Protein AF-0000000066677267 (afdb_homodimer)

Radius of gyration: 21.79 Å; Cα contacts (8 Å, |Δi|>4): 697; chains: 2; bounding box: 40×64×47 Å

InterPro domains:
  IPR000916 Bet v I/Major latex protein [PF00407] (2-151)
  IPR000916 Bet v I/Major latex protein [SM01037] (2-151)
  IPR023393 START-like domain superfamily [G3DSA:3.30.530.20] (1-151)
  IPR052006 Major Latex-like [PTHR31338] (1-150)

Nearest PDB structures (foldseek):
  6ka2-assembly1_A  TM=9.562E-01  e=5.922E-15  Papaver somniferum
  4ihr-assembly1_A  TM=9.470E-01  e=3.751E-15  Actinidia deliciosa
  4reh-assembly1_A  TM=9.268E-01  e=2.515E-15  Panax ginseng
  6ka2-assembly2_D  TM=9.281E-01  e=1.964E-14  Papaver somniferum
  7uqo-assembly1_A-2  TM=7.891E-01  e=1.751E-11  Papaver somniferum

Organism: Arabidopsis thaliana (NCBI:txid3702)

Sequence (306 aa):
MAMSGTYVTDVPLKGSAEKHYKRWRSENHLVPEAIGHLIQGVTVHDGDWDSHGTIKIWNYTRDGKEEVLKERIEMDDENMAVTINGLDGHVMEVLKVYVTTLHFIPESKDGCVCKITMVWEKRTEDSPEPIEFMKFVEQMIAHMDDHILQNQEMAMSGTYVTDVPLKGSAEKHYKRWRSENHLVPEAIGHLIQGVTVHDGDWDSHGTIKIWNYTRDGKEEVLKERIEMDDENMAVTINGLDGHVMEVLKVYVTTLHFIPESKDGCVCKITMVWEKRTEDSPEPIEFMKFVEQMIAHMDDHILQNQE

Structure (mmCIF, N/CA/C/O backbone):
data_AF-0000000066677267-model_v1
#
loop_
_entity.id
_entity.type
_entity.pdbx_description
1 polymer 'Major latex protein, putative'
#
loop_
_atom_site.group_PDB
_atom_site.id
_atom_site.type_symbol
_atom_site.label_atom_id
_atom_site.label_alt_id
_atom_site.label_comp_id
_atom_site.label_asym_id
_atom_site.label_entity_id
_atom_site.label_seq_id
_atom_site.pdbx_PDB_ins_code
_atom_site.Cartn_x
_atom_site.Cartn_y
_atom_site.Cartn_z
_atom_site.occupancy
_atom_site.B_iso_or_equiv
_atom_site.auth_seq_id
_atom_site.auth_comp_id
_atom_site.auth_asym_id
_atom_site.auth_atom_id
_atom_site.pdbx_PDB_model_num
ATOM 1 N N . MET A 1 1 ? 7.066 13.016 -3.15 1 77.56 1 MET A N 1
ATOM 2 C CA . MET A 1 1 ? 6.359 11.742 -3.145 1 77.56 1 MET A CA 1
ATOM 3 C C . MET A 1 1 ? 7.25 10.625 -2.604 1 77.56 1 MET A C 1
ATOM 5 O O . MET A 1 1 ? 8.477 10.734 -2.648 1 77.56 1 MET A O 1
ATOM 9 N N . ALA A 1 2 ? 6.613 9.648 -1.953 1 91.31 2 ALA A N 1
ATOM 10 C CA . ALA A 1 2 ? 7.387 8.578 -1.327 1 91.31 2 ALA A CA 1
ATOM 11 C C . ALA A 1 2 ? 8.156 7.773 -2.371 1 91.31 2 ALA A C 1
ATOM 13 O O . ALA A 1 2 ? 7.664 7.551 -3.48 1 91.31 2 ALA A O 1
ATOM 14 N N . MET A 1 3 ? 9.367 7.418 -2.068 1 95.12 3 MET A N 1
ATOM 15 C CA . MET A 1 3 ? 10.25 6.641 -2.938 1 95.12 3 MET A CA 1
ATOM 16 C C . MET A 1 3 ? 10.18 5.156 -2.592 1 95.12 3 MET A C 1
ATOM 18 O O . MET A 1 3 ? 10.695 4.316 -3.332 1 95.12 3 MET A O 1
ATOM 22 N N . SER A 1 4 ? 9.602 4.836 -1.497 1 97.06 4 SER A N 1
ATOM 23 C CA . SER A 1 4 ? 9.523 3.451 -1.043 1 97.06 4 SER A CA 1
ATOM 24 C C . SER A 1 4 ? 8.297 3.234 -0.155 1 97.06 4 SER A C 1
ATOM 26 O O . SER A 1 4 ? 7.68 4.195 0.304 1 97.06 4 SER A O 1
ATOM 28 N N . GLY A 1 5 ? 7.91 1.971 0.011 1 97.25 5 GLY A N 1
ATOM 29 C CA . GLY A 1 5 ? 6.766 1.656 0.851 1 97.25 5 GLY A CA 1
ATOM 30 C C . GLY A 1 5 ? 6.398 0.184 0.835 1 97.25 5 GLY A C 1
ATOM 31 O O . GLY A 1 5 ? 7.164 -0.645 0.336 1 97.25 5 GLY A O 1
ATOM 32 N N . THR A 1 6 ? 5.301 -0.136 1.566 1 98.5 6 THR A N 1
ATOM 33 C CA . THR A 1 6 ? 4.719 -1.472 1.618 1 98.5 6 THR A CA 1
ATOM 34 C C . THR A 1 6 ? 3.221 -1.42 1.322 1 98.5 6 THR A C 1
ATOM 36 O O . THR A 1 6 ? 2.506 -0.568 1.854 1 98.5 6 THR A O 1
ATOM 39 N N . TYR A 1 7 ? 2.809 -2.201 0.383 1 97.75 7 TYR A N 1
ATOM 40 C CA . TYR A 1 7 ? 1.396 -2.361 0.059 1 97.75 7 TYR A CA 1
ATOM 41 C C . TYR A 1 7 ? 0.921 -3.775 0.371 1 97.75 7 TYR A C 1
ATOM 43 O O . TYR A 1 7 ? 1.554 -4.754 -0.035 1 97.75 7 TYR A O 1
ATOM 51 N N . VAL A 1 8 ? -0.144 -3.938 1.208 1 98.31 8 VAL A N 1
ATOM 52 C CA . VAL A 1 8 ? -0.689 -5.227 1.622 1 98.31 8 VAL A CA 1
ATOM 53 C C . VAL A 1 8 ? -2.17 -5.301 1.26 1 98.31 8 VAL A C 1
ATOM 55 O O . VAL A 1 8 ? -2.934 -4.379 1.546 1 98.31 8 VAL A O 1
ATOM 58 N N . THR A 1 9 ? -2.562 -6.387 0.631 1 97.94 9 THR A N 1
ATOM 59 C CA . THR A 1 9 ? -3.967 -6.637 0.322 1 97.94 9 THR A CA 1
ATOM 60 C C . THR A 1 9 ? -4.332 -8.094 0.613 1 97.94 9 THR A C 1
ATOM 62 O O . THR A 1 9 ? -3.453 -8.953 0.707 1 97.94 9 THR A O 1
ATOM 65 N N . ASP A 1 10 ? -5.617 -8.359 0.787 1 97.06 10 ASP A N 1
ATOM 66 C CA . ASP A 1 10 ? -6.176 -9.703 0.916 1 97.06 10 ASP A CA 1
ATOM 67 C C . ASP A 1 10 ? -7.055 -10.047 -0.281 1 97.06 10 ASP A C 1
ATOM 69 O O . ASP A 1 10 ? -7.949 -9.281 -0.645 1 97.06 10 ASP A O 1
ATOM 73 N N . VAL A 1 11 ? -6.797 -11.195 -0.824 1 96.88 11 VAL A N 1
ATOM 74 C CA . VAL A 1 11 ? -7.605 -11.688 -1.934 1 96.88 11 VAL A CA 1
ATOM 75 C C . VAL A 1 11 ? -8.305 -12.984 -1.528 1 96.88 11 VAL A C 1
ATOM 77 O O . VAL A 1 11 ? -7.66 -14.023 -1.373 1 96.88 11 VAL A O 1
ATOM 80 N N . PRO A 1 12 ? -9.602 -12.922 -1.382 1 96.5 12 PRO A N 1
ATOM 81 C CA . PRO A 1 12 ? -10.32 -14.172 -1.112 1 96.5 12 PRO A CA 1
ATOM 82 C C . PRO A 1 12 ? -10.297 -15.133 -2.297 1 96.5 12 PRO A C 1
ATOM 84 O O . PRO A 1 12 ? -10.477 -14.711 -3.443 1 96.5 12 PRO A O 1
ATOM 87 N N . LEU A 1 13 ? -10.086 -16.359 -1.972 1 97.19 13 LEU A N 1
ATOM 88 C CA . LEU A 1 13 ? -10 -17.406 -2.984 1 97.19 13 LEU A CA 1
ATOM 89 C C . LEU A 1 13 ? -10.93 -18.562 -2.648 1 97.19 13 LEU A C 1
ATOM 91 O O . LEU A 1 13 ? -11.211 -18.812 -1.475 1 97.19 13 LEU A O 1
ATOM 95 N N . LYS A 1 14 ? -11.328 -19.266 -3.623 1 96.44 14 LYS A N 1
ATOM 96 C CA . LYS A 1 14 ? -12.211 -20.406 -3.445 1 96.44 14 LYS A CA 1
ATOM 97 C C . LYS A 1 14 ? -11.406 -21.703 -3.289 1 96.44 14 LYS A C 1
ATOM 99 O O . LYS A 1 14 ? -11.859 -22.641 -2.629 1 96.44 14 LYS A O 1
ATOM 104 N N . GLY A 1 15 ? -10.281 -21.797 -3.893 1 96.75 15 GLY A N 1
ATOM 105 C CA . GLY A 1 15 ? -9.422 -22.953 -3.744 1 96.75 15 GLY A CA 1
ATOM 106 C C . GLY A 1 15 ? -8.75 -23.031 -2.387 1 96.75 15 GLY A C 1
ATOM 107 O O . GLY A 1 15 ? -8.625 -22.016 -1.693 1 96.75 15 GLY A O 1
ATOM 108 N N . SER A 1 16 ? -8.289 -24.219 -1.996 1 96.44 16 SER A N 1
ATOM 109 C CA . SER A 1 16 ? -7.672 -24.406 -0.688 1 96.44 16 SER A CA 1
ATOM 110 C C . SER A 1 16 ? -6.285 -23.766 -0.639 1 96.44 16 SER A C 1
ATOM 112 O O . SER A 1 16 ? -5.629 -23.625 -1.671 1 96.44 16 SER A O 1
ATOM 114 N N . ALA A 1 17 ? -5.859 -23.406 0.548 1 97.88 17 ALA A N 1
ATOM 115 C CA . ALA A 1 17 ? -4.531 -22.844 0.762 1 97.88 17 ALA A CA 1
ATOM 116 C C . ALA A 1 17 ? -3.445 -23.812 0.278 1 97.88 17 ALA A C 1
ATOM 118 O O . ALA A 1 17 ? -2.467 -23.391 -0.342 1 97.88 17 ALA A O 1
ATOM 119 N N . GLU A 1 18 ? -3.666 -25.047 0.517 1 96.5 18 GLU A N 1
ATOM 120 C CA . GLU A 1 18 ? -2.67 -26.062 0.161 1 96.5 18 GLU A CA 1
ATOM 121 C C . GLU A 1 18 ? -2.465 -26.125 -1.351 1 96.5 18 GLU A C 1
ATOM 123 O O . GLU A 1 18 ? -1.33 -26.188 -1.825 1 96.5 18 GLU A O 1
ATOM 128 N N . LYS A 1 19 ? -3.523 -26.125 -2.047 1 95.94 19 LYS A N 1
ATOM 129 C CA . LYS A 1 19 ? -3.43 -26.219 -3.502 1 95.94 19 LYS A CA 1
ATOM 130 C C . LYS A 1 19 ? -2.75 -24.984 -4.082 1 95.94 19 LYS A C 1
ATOM 132 O O . LYS A 1 19 ? -1.883 -25.094 -4.953 1 95.94 19 LYS A O 1
ATOM 137 N N . HIS A 1 20 ? -3.141 -23.828 -3.633 1 98 20 HIS A N 1
ATOM 138 C CA . HIS A 1 20 ? -2.508 -22.594 -4.102 1 98 20 HIS A CA 1
ATOM 139 C C . HIS A 1 20 ? -1.026 -22.578 -3.744 1 98 20 HIS A C 1
ATOM 141 O O . HIS A 1 20 ? -0.186 -22.25 -4.586 1 98 20 HIS A O 1
ATOM 147 N N . TYR A 1 21 ? -0.737 -22.875 -2.479 1 97.81 21 TYR A N 1
ATOM 148 C CA . TYR A 1 21 ? 0.659 -22.891 -2.053 1 97.81 21 TYR A CA 1
ATOM 149 C C . TYR A 1 21 ? 1.482 -23.844 -2.898 1 97.81 21 TYR A C 1
ATOM 151 O O . TYR A 1 21 ? 2.584 -23.516 -3.338 1 97.81 21 TYR A O 1
ATOM 159 N N . LYS A 1 22 ? 0.95 -24.969 -3.123 1 95.88 22 LYS A N 1
ATOM 160 C CA . LYS A 1 22 ? 1.662 -25.953 -3.93 1 95.88 22 LYS A CA 1
ATOM 161 C C . LYS A 1 22 ? 1.953 -25.422 -5.328 1 95.88 22 LYS A C 1
ATOM 163 O O . LYS A 1 22 ? 3.061 -25.594 -5.844 1 95.88 22 LYS A O 1
ATOM 168 N N . ARG A 1 23 ? 1.003 -24.766 -5.945 1 95.81 23 ARG A N 1
ATOM 169 C CA . ARG A 1 23 ? 1.141 -24.219 -7.293 1 95.81 23 ARG A CA 1
ATOM 170 C C . ARG A 1 23 ? 2.27 -23.203 -7.359 1 95.81 23 ARG A C 1
ATOM 172 O O . ARG A 1 23 ? 3.078 -23.219 -8.289 1 95.81 23 ARG A O 1
ATOM 179 N N . TRP A 1 24 ? 2.367 -22.344 -6.387 1 96.62 24 TRP A N 1
ATOM 180 C CA . TRP A 1 24 ? 3.316 -21.234 -6.422 1 96.62 24 TRP A CA 1
ATOM 181 C C . TRP A 1 24 ? 4.641 -21.625 -5.773 1 96.62 24 TRP A C 1
ATOM 183 O O . TRP A 1 24 ? 5.668 -20.984 -6 1 96.62 24 TRP A O 1
ATOM 193 N N . ARG A 1 25 ? 4.578 -22.656 -5.027 1 95.25 25 ARG A N 1
ATOM 194 C CA . ARG A 1 25 ? 5.762 -23.141 -4.324 1 95.25 25 ARG A CA 1
ATOM 195 C C . ARG A 1 25 ? 6.621 -24.016 -5.23 1 95.25 25 ARG A C 1
ATOM 197 O O . ARG A 1 25 ? 7.832 -23.797 -5.336 1 95.25 25 ARG A O 1
ATOM 204 N N . SER A 1 26 ? 5.973 -25 -5.945 1 93 26 SER A N 1
ATOM 205 C CA . SER A 1 26 ? 6.801 -26.031 -6.57 1 93 26 SER A CA 1
ATOM 206 C C . SER A 1 26 ? 6.281 -26.391 -7.961 1 93 26 SER A C 1
ATOM 208 O O . SER A 1 26 ? 6.945 -27.109 -8.711 1 93 26 SER A O 1
ATOM 210 N N . GLU A 1 27 ? 5.145 -25.922 -8.328 1 94.38 27 GLU A N 1
ATOM 211 C CA . GLU A 1 27 ? 4.57 -26.312 -9.609 1 94.38 27 GLU A CA 1
ATOM 212 C C . GLU A 1 27 ? 4.469 -25.109 -10.555 1 94.38 27 GLU A C 1
ATOM 214 O O . GLU A 1 27 ? 3.512 -25 -11.328 1 94.38 27 GLU A O 1
ATOM 219 N N . ASN A 1 28 ? 5.43 -24.25 -10.453 1 95.81 28 ASN A N 1
ATOM 220 C CA . ASN A 1 28 ? 5.434 -23.062 -11.281 1 95.81 28 ASN A CA 1
ATOM 221 C C . ASN A 1 28 ? 5.398 -23.406 -12.773 1 95.81 28 ASN A C 1
ATOM 223 O O . ASN A 1 28 ? 4.898 -22.625 -13.586 1 95.81 28 ASN A O 1
ATOM 227 N N . HIS A 1 29 ? 5.926 -24.562 -13.117 1 94.56 29 HIS A N 1
ATOM 228 C CA . HIS A 1 29 ? 5.969 -24.969 -14.516 1 94.56 29 HIS A CA 1
ATOM 229 C C . HIS A 1 29 ? 4.562 -25.141 -15.086 1 94.56 29 HIS A C 1
ATOM 231 O O . HIS A 1 29 ? 4.379 -25.156 -16.297 1 94.56 29 HIS A O 1
ATOM 237 N N . LEU A 1 30 ? 3.529 -25.25 -14.25 1 94.75 30 LEU A N 1
ATOM 238 C CA . LEU A 1 30 ? 2.148 -25.438 -14.688 1 94.75 30 LEU A CA 1
ATOM 239 C C . LEU A 1 30 ? 1.45 -24.094 -14.875 1 94.75 30 LEU A C 1
ATOM 241 O O . LEU A 1 30 ? 0.366 -24.031 -15.453 1 94.75 30 LEU A O 1
ATOM 245 N N . VAL A 1 31 ? 2.018 -22.953 -14.461 1 96.94 31 VAL A N 1
ATOM 246 C CA . VAL A 1 31 ? 1.369 -21.656 -14.422 1 96.94 31 VAL A CA 1
ATOM 247 C C . VAL A 1 31 ? 1.083 -21.172 -15.844 1 96.94 31 VAL A C 1
ATOM 249 O O . VAL A 1 31 ? -0.021 -20.703 -16.141 1 96.94 31 VAL A O 1
ATOM 252 N N . PRO A 1 32 ? 2.023 -21.359 -16.812 1 97.75 32 PRO A N 1
ATOM 253 C CA . PRO A 1 32 ? 1.74 -20.891 -18.172 1 97.75 32 PRO A CA 1
ATOM 254 C C . PRO A 1 32 ? 0.545 -21.594 -18.797 1 97.75 32 PRO A C 1
ATOM 256 O O . PRO A 1 32 ? -0.193 -21 -19.578 1 97.75 32 PRO A O 1
ATOM 259 N N . GLU A 1 33 ? 0.365 -22.875 -18.422 1 95.81 33 GLU A N 1
ATOM 260 C CA . GLU A 1 33 ? -0.791 -23.609 -18.938 1 95.81 33 GLU A CA 1
ATOM 261 C C . GLU A 1 33 ? -2.086 -23.094 -18.312 1 95.81 33 GLU A C 1
ATOM 263 O O . GLU A 1 33 ? -3.121 -23.031 -18.984 1 95.81 33 GLU A O 1
ATOM 268 N N . ALA A 1 34 ? -2.047 -22.703 -17.141 1 96.56 34 ALA A N 1
ATOM 269 C CA . ALA A 1 34 ? -3.23 -22.297 -16.391 1 96.56 34 ALA A CA 1
ATOM 270 C C . ALA A 1 34 ? -3.65 -20.875 -16.75 1 96.56 34 ALA A C 1
ATOM 272 O O . ALA A 1 34 ? -4.84 -20.594 -16.922 1 96.56 34 ALA A O 1
ATOM 273 N N . ILE A 1 35 ? -2.658 -19.969 -16.859 1 97.69 35 ILE A N 1
ATOM 274 C CA . ILE A 1 35 ? -2.986 -18.562 -17.062 1 97.69 35 ILE A CA 1
ATOM 275 C C . ILE A 1 35 ? -2.074 -17.969 -18.141 1 97.69 35 ILE A C 1
ATOM 277 O O . ILE A 1 35 ? -1.501 -16.891 -17.953 1 97.69 35 ILE A O 1
ATOM 281 N N . GLY A 1 36 ? -2.018 -18.625 -19.281 1 97.62 36 GLY A N 1
ATOM 282 C CA . GLY A 1 36 ? -1.104 -18.297 -20.359 1 97.62 36 GLY A CA 1
ATOM 283 C C . GLY A 1 36 ? -1.344 -16.922 -20.953 1 97.62 36 GLY A C 1
ATOM 284 O O . GLY A 1 36 ? -0.465 -16.359 -21.609 1 97.62 36 GLY A O 1
ATOM 285 N N . HIS A 1 37 ? -2.531 -16.359 -20.812 1 96.75 37 HIS A N 1
ATOM 286 C CA . HIS A 1 37 ? -2.828 -15.031 -21.312 1 96.75 37 HIS A CA 1
ATOM 287 C C . HIS A 1 37 ? -2.111 -13.961 -20.5 1 96.75 37 HIS A C 1
ATOM 289 O O . HIS A 1 37 ? -1.919 -12.836 -20.953 1 96.75 37 HIS A O 1
ATOM 295 N N . LEU A 1 38 ? -1.632 -14.305 -19.25 1 97.69 38 LEU A N 1
ATOM 296 C CA . LEU A 1 38 ? -0.87 -13.398 -18.391 1 97.69 38 LEU A CA 1
ATOM 297 C C . LEU A 1 38 ? 0.586 -13.844 -18.297 1 97.69 38 LEU A C 1
ATOM 299 O O . LEU A 1 38 ? 1.497 -13.016 -18.375 1 97.69 38 LEU A O 1
ATOM 303 N N . ILE A 1 39 ? 0.792 -15.102 -18.062 1 98.5 39 ILE A N 1
ATOM 304 C CA . ILE A 1 39 ? 2.113 -15.695 -17.906 1 98.5 39 ILE A CA 1
ATOM 305 C C . ILE A 1 39 ? 2.381 -16.672 -19.047 1 98.5 39 ILE A C 1
ATOM 307 O O . ILE A 1 39 ? 1.772 -17.75 -19.109 1 98.5 39 ILE A O 1
ATOM 311 N N . GLN A 1 40 ? 3.344 -16.422 -19.859 1 98.44 40 GLN A N 1
ATOM 312 C CA . GLN A 1 40 ? 3.549 -17.219 -21.078 1 98.44 40 GLN A CA 1
ATOM 313 C C . GLN A 1 40 ? 4.625 -18.281 -20.859 1 98.44 40 GLN A C 1
ATOM 315 O O . GLN A 1 40 ? 4.68 -19.266 -21.594 1 98.44 40 GLN A O 1
ATOM 320 N N . GLY A 1 41 ? 5.543 -17.969 -19.891 1 98.12 41 GLY A N 1
ATOM 321 C CA . GLY A 1 41 ? 6.594 -18.953 -19.688 1 98.12 41 GLY A CA 1
ATOM 322 C C . GLY A 1 41 ? 7.371 -18.734 -18.406 1 98.12 41 GLY A C 1
ATOM 323 O O . GLY A 1 41 ? 7.418 -17.625 -17.875 1 98.12 41 GLY A O 1
ATOM 324 N N . VAL A 1 42 ? 7.98 -19.797 -17.938 1 98.19 42 VAL A N 1
ATOM 325 C CA . VAL A 1 42 ? 8.875 -19.766 -16.781 1 98.19 42 VAL A CA 1
ATOM 326 C C . VAL A 1 42 ? 9.977 -20.812 -16.953 1 98.19 42 VAL A C 1
ATOM 328 O O . VAL A 1 42 ? 9.734 -21.922 -17.438 1 98.19 42 VAL A O 1
ATOM 331 N N . THR A 1 43 ? 11.188 -20.406 -16.656 1 97.38 43 THR A N 1
ATOM 332 C CA . THR A 1 43 ? 12.328 -21.312 -16.672 1 97.38 43 THR A CA 1
ATOM 333 C C . THR A 1 43 ? 13.172 -21.156 -15.414 1 97.38 43 THR A C 1
ATOM 335 O O . THR A 1 43 ? 13.266 -20.062 -14.852 1 97.38 43 THR A O 1
ATOM 338 N N . VAL A 1 44 ? 13.781 -22.234 -14.984 1 97.31 44 VAL A N 1
ATOM 339 C CA . VAL A 1 44 ? 14.734 -22.188 -13.875 1 97.31 44 VAL A CA 1
ATOM 340 C C . VAL A 1 44 ? 16.094 -21.719 -14.391 1 97.31 44 VAL A C 1
ATOM 342 O O . VAL A 1 44 ? 16.641 -22.281 -15.336 1 97.31 44 VAL A O 1
ATOM 345 N N . HIS A 1 45 ? 16.578 -20.672 -13.828 1 97.69 45 HIS A N 1
ATOM 346 C CA . HIS A 1 45 ? 17.891 -20.156 -14.188 1 97.69 45 HIS A CA 1
ATOM 347 C C . HIS A 1 45 ? 18.984 -20.781 -13.32 1 97.69 45 HIS A C 1
ATOM 349 O O . HIS A 1 45 ? 20.062 -21.141 -13.82 1 97.69 45 HIS A O 1
ATOM 355 N N . ASP A 1 46 ? 18.688 -20.891 -12.047 1 96.25 46 ASP A N 1
ATOM 356 C CA . ASP A 1 46 ? 19.594 -21.5 -11.07 1 96.25 46 ASP A CA 1
ATOM 357 C C . ASP A 1 46 ? 18.812 -22.234 -9.984 1 96.25 46 ASP A C 1
ATOM 359 O O . ASP A 1 46 ? 17.844 -21.703 -9.438 1 96.25 46 ASP A O 1
ATOM 363 N N . GLY A 1 47 ? 19.203 -23.484 -9.672 1 93.88 47 GLY A N 1
ATOM 364 C CA . GLY A 1 47 ? 18.484 -24.328 -8.727 1 93.88 47 GLY A CA 1
ATOM 365 C C . GLY A 1 47 ? 17.516 -25.281 -9.398 1 93.88 47 GLY A C 1
ATOM 366 O O . GLY A 1 47 ? 17.766 -25.75 -10.508 1 93.88 47 GLY A O 1
ATOM 367 N N . ASP A 1 48 ? 16.484 -25.703 -8.547 1 90.44 48 ASP A N 1
ATOM 368 C CA . ASP A 1 48 ? 15.422 -26.562 -9.07 1 90.44 48 ASP A CA 1
ATOM 369 C C . ASP A 1 48 ? 14.047 -26 -8.719 1 90.44 48 ASP A C 1
ATOM 371 O O . ASP A 1 48 ? 13.938 -24.953 -8.094 1 90.44 48 ASP A O 1
ATOM 375 N N . TRP A 1 49 ? 13.016 -26.531 -9.172 1 86.56 49 TRP A N 1
ATOM 376 C CA . TRP A 1 49 ? 11.648 -26.031 -9.055 1 86.56 49 TRP A CA 1
ATOM 377 C C . TRP A 1 49 ? 11.219 -25.984 -7.59 1 86.56 49 TRP A C 1
ATOM 379 O O . TRP A 1 49 ? 10.391 -25.156 -7.211 1 86.56 49 TRP A O 1
ATOM 389 N N . ASP A 1 50 ? 11.844 -26.688 -6.766 1 85.06 50 ASP A N 1
ATOM 390 C CA . ASP A 1 50 ? 11.258 -26.906 -5.445 1 85.06 50 ASP A CA 1
ATOM 391 C C . ASP A 1 50 ? 12.203 -26.422 -4.348 1 85.06 50 ASP A C 1
ATOM 393 O O . ASP A 1 50 ? 11.953 -26.625 -3.16 1 85.06 50 ASP A O 1
ATOM 397 N N . SER A 1 51 ? 13.273 -25.781 -4.758 1 87.81 51 SER A N 1
ATOM 398 C CA . SER A 1 51 ? 14.273 -25.438 -3.75 1 87.81 51 SER A CA 1
ATOM 399 C C . SER A 1 51 ? 14.195 -23.969 -3.367 1 87.81 51 SER A C 1
ATOM 401 O O . SER A 1 51 ? 13.961 -23.109 -4.223 1 87.81 51 SER A O 1
ATOM 403 N N . HIS A 1 52 ? 14.367 -23.781 -2.033 1 90.5 52 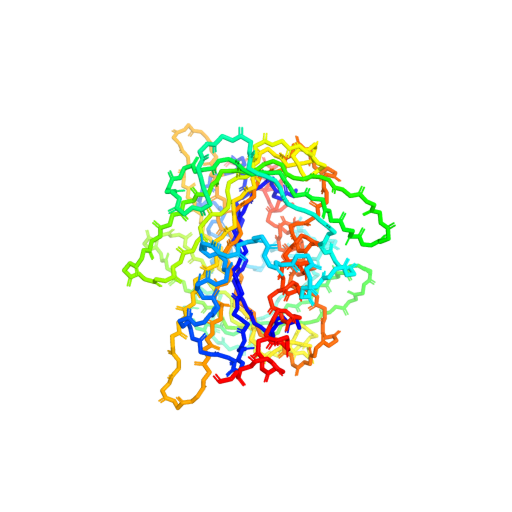HIS A N 1
ATOM 404 C CA . HIS A 1 52 ? 14.539 -22.422 -1.534 1 90.5 52 HIS A CA 1
ATOM 405 C C . HIS A 1 52 ? 15.711 -21.719 -2.221 1 90.5 52 HIS A C 1
ATOM 407 O O . HIS A 1 52 ? 16.766 -22.328 -2.41 1 90.5 52 HIS A O 1
ATOM 413 N N . GLY A 1 53 ? 15.523 -20.453 -2.656 1 93.62 53 GLY A N 1
ATOM 414 C CA . GLY A 1 53 ? 16.594 -19.656 -3.25 1 93.62 53 GLY A CA 1
ATOM 415 C C . GLY A 1 53 ? 16.703 -19.844 -4.75 1 93.62 53 GLY A C 1
ATOM 416 O O . GLY A 1 53 ? 17.531 -19.203 -5.398 1 93.62 53 GLY A O 1
ATOM 417 N N . THR A 1 54 ? 15.875 -20.766 -5.34 1 96 54 THR A N 1
ATOM 418 C CA . THR A 1 54 ? 15.883 -20.984 -6.781 1 96 54 THR A CA 1
ATOM 419 C C . THR A 1 54 ? 15.664 -19.672 -7.523 1 96 54 THR A C 1
ATOM 421 O O . THR A 1 54 ? 14.859 -18.844 -7.098 1 96 54 THR A O 1
ATOM 424 N N . ILE A 1 55 ? 16.438 -19.5 -8.539 1 98.25 55 ILE A N 1
ATOM 425 C CA . ILE A 1 55 ? 16.281 -18.344 -9.414 1 98.25 55 ILE A CA 1
ATOM 426 C C . ILE A 1 55 ? 15.516 -18.75 -10.672 1 98.25 55 ILE A C 1
ATOM 428 O O . ILE A 1 55 ? 15.898 -19.719 -11.352 1 98.25 55 ILE A O 1
ATOM 432 N N . LYS A 1 56 ? 14.406 -18.031 -10.992 1 98.06 56 LYS A N 1
ATOM 433 C CA . LYS A 1 56 ? 13.578 -18.297 -12.164 1 98.06 56 LYS A CA 1
ATOM 434 C C . LYS A 1 56 ? 13.406 -17.047 -13.023 1 98.06 56 LYS A C 1
ATOM 436 O O . LYS A 1 56 ? 13.602 -15.938 -12.547 1 98.06 56 LYS A O 1
ATOM 441 N N . ILE A 1 57 ? 13.117 -17.312 -14.289 1 98.62 57 ILE A N 1
ATOM 442 C CA . ILE A 1 57 ? 12.82 -16.25 -15.234 1 98.62 57 ILE A CA 1
ATOM 443 C C . ILE A 1 57 ? 11.398 -16.422 -15.766 1 98.62 57 ILE A C 1
ATOM 445 O O . ILE A 1 57 ? 11.039 -17.484 -16.266 1 98.62 57 ILE A O 1
ATOM 449 N N . TRP A 1 58 ? 10.617 -15.398 -15.633 1 98.5 58 TRP A N 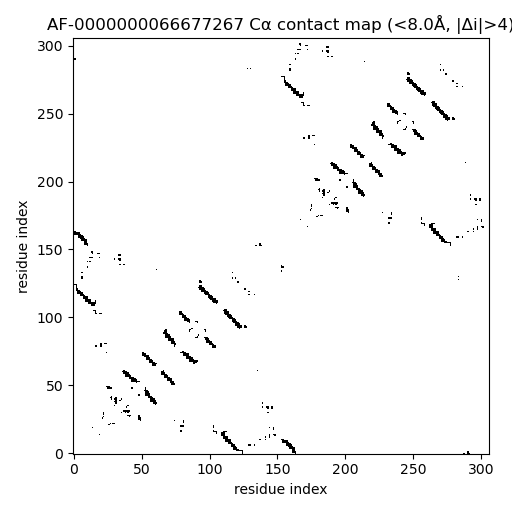1
ATOM 450 C CA . TRP A 1 58 ? 9.227 -15.406 -16.062 1 98.5 58 TRP A CA 1
ATOM 451 C C . TRP A 1 58 ? 9.023 -14.508 -17.281 1 98.5 58 TRP A C 1
ATOM 453 O O . TRP A 1 58 ? 9.555 -13.398 -17.328 1 98.5 58 TRP A O 1
ATOM 463 N N . ASN A 1 59 ? 8.312 -14.992 -18.219 1 98.75 59 ASN A N 1
ATOM 464 C CA . ASN A 1 59 ? 7.777 -14.195 -19.312 1 98.75 59 ASN A CA 1
ATOM 465 C C . ASN A 1 59 ? 6.285 -13.93 -19.141 1 98.75 59 ASN A C 1
ATOM 467 O O . ASN A 1 59 ? 5.496 -14.859 -19 1 98.75 59 ASN A O 1
ATOM 471 N N . TYR A 1 60 ? 5.902 -12.664 -19.141 1 98.5 60 TYR A N 1
ATOM 472 C CA . TYR A 1 60 ? 4.512 -12.336 -18.875 1 98.5 60 TYR A CA 1
ATOM 473 C C . TYR A 1 60 ? 4.07 -11.117 -19.672 1 98.5 60 TYR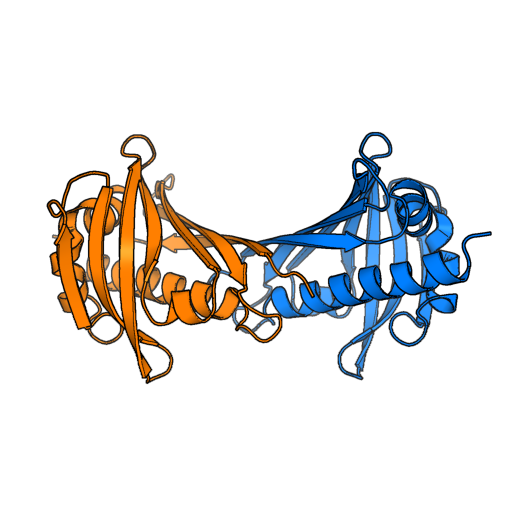 A C 1
ATOM 475 O O . TYR A 1 60 ? 4.898 -10.398 -20.234 1 98.5 60 TYR A O 1
ATOM 483 N N . THR A 1 61 ? 2.77 -10.938 -19.781 1 98 61 THR A N 1
ATOM 484 C CA . THR A 1 61 ? 2.174 -9.797 -20.469 1 98 61 THR A CA 1
ATOM 485 C C . THR A 1 61 ? 1.388 -8.93 -19.484 1 98 61 THR A C 1
ATOM 487 O O . THR A 1 61 ? 0.479 -9.422 -18.812 1 98 61 THR A O 1
ATOM 490 N N . ARG A 1 62 ? 1.754 -7.703 -19.375 1 94 62 ARG A N 1
ATOM 491 C CA . ARG A 1 62 ? 1.051 -6.723 -18.547 1 94 62 ARG A CA 1
ATOM 492 C C . ARG A 1 62 ? 0.633 -5.512 -19.375 1 94 62 ARG A C 1
ATOM 494 O O . ARG A 1 62 ? 1.475 -4.855 -20 1 94 62 ARG A O 1
ATOM 501 N N . ASP A 1 63 ? -0.594 -5.223 -19.406 1 90.25 63 ASP A N 1
ATOM 502 C CA . ASP A 1 63 ? -1.139 -4.105 -20.172 1 90.25 63 ASP A CA 1
ATOM 503 C C . ASP A 1 63 ? -0.739 -4.203 -21.641 1 90.25 63 ASP A C 1
ATOM 505 O O . ASP A 1 63 ? -0.293 -3.219 -22.234 1 90.25 63 ASP A O 1
ATOM 509 N N . GLY A 1 64 ? -0.729 -5.395 -22.172 1 92 64 GLY A N 1
ATOM 510 C CA . GLY A 1 64 ? -0.479 -5.648 -23.578 1 92 64 GLY A CA 1
ATOM 511 C C . GLY A 1 64 ? 0.998 -5.688 -23.922 1 92 64 GLY A C 1
ATOM 512 O O . GLY A 1 64 ? 1.364 -5.922 -25.078 1 92 64 GLY A O 1
ATOM 513 N N . LYS A 1 65 ? 1.88 -5.504 -23.016 1 96 65 LYS A N 1
ATOM 514 C CA . LYS A 1 65 ? 3.32 -5.508 -23.266 1 96 65 LYS A CA 1
ATOM 515 C C . LYS A 1 65 ? 3.969 -6.77 -22.688 1 96 65 LYS A C 1
ATOM 517 O O . LYS A 1 65 ? 3.73 -7.133 -21.547 1 96 65 LYS A O 1
ATOM 522 N N . GLU A 1 66 ? 4.773 -7.375 -23.516 1 97.69 66 GLU A N 1
ATOM 523 C CA . GLU A 1 66 ? 5.562 -8.516 -23.047 1 97.69 66 GLU A CA 1
ATOM 524 C C . GLU A 1 66 ? 6.707 -8.062 -22.141 1 97.69 66 GLU A C 1
ATOM 526 O O . GLU A 1 66 ? 7.469 -7.164 -22.5 1 97.69 66 GLU A O 1
ATOM 531 N N . GLU A 1 67 ? 6.836 -8.711 -21 1 98.38 67 GLU A N 1
ATOM 532 C CA . GLU A 1 67 ? 7.863 -8.359 -20.016 1 98.38 67 GLU A CA 1
ATOM 533 C C . GLU A 1 67 ? 8.523 -9.602 -19.438 1 98.38 67 GLU A C 1
ATOM 535 O O . GLU A 1 67 ? 8.016 -10.719 -19.609 1 98.38 67 GLU A O 1
ATOM 540 N N . VAL A 1 68 ? 9.672 -9.344 -18.828 1 98.69 68 VAL A N 1
ATOM 541 C CA . VAL A 1 68 ? 10.43 -10.422 -18.219 1 98.69 68 VAL A CA 1
ATOM 542 C C . 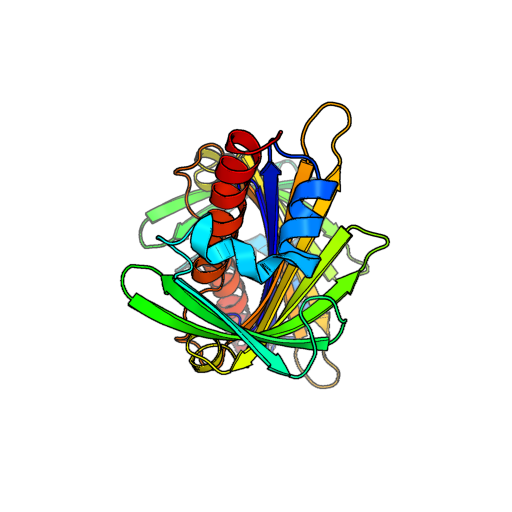VAL A 1 68 ? 10.75 -10.062 -16.766 1 98.69 68 VAL A C 1
ATOM 544 O O . VAL A 1 68 ? 10.953 -8.891 -16.438 1 98.69 68 VAL A O 1
ATOM 547 N N . LEU A 1 69 ? 10.734 -11.078 -15.875 1 98.69 69 LEU A N 1
ATOM 548 C CA . LEU A 1 69 ? 11.195 -10.93 -14.5 1 98.69 69 LEU A CA 1
ATOM 549 C C . LEU A 1 69 ? 12.102 -12.094 -14.109 1 98.69 69 LEU A C 1
ATOM 551 O O . LEU A 1 69 ? 11.727 -13.258 -14.266 1 98.69 69 LEU A O 1
ATOM 555 N N . LYS A 1 70 ? 13.344 -11.773 -13.727 1 98.75 70 LYS A N 1
ATOM 556 C CA . LYS A 1 70 ? 14.211 -12.711 -13.023 1 98.75 70 LYS A CA 1
ATOM 557 C C . LYS A 1 70 ? 14.062 -12.57 -11.508 1 98.75 70 LYS A C 1
ATOM 559 O O . LYS A 1 70 ? 14.211 -11.477 -10.961 1 98.75 70 LYS A O 1
ATOM 564 N N . GLU A 1 71 ? 13.719 -13.711 -10.891 1 98.44 71 GLU A N 1
ATOM 565 C CA . GLU A 1 71 ? 13.414 -13.633 -9.469 1 98.44 71 GLU A CA 1
ATOM 566 C C . GLU A 1 71 ? 14.172 -14.695 -8.68 1 98.44 71 GLU A C 1
ATOM 568 O O . GLU A 1 71 ? 14.656 -15.68 -9.258 1 98.44 71 GLU A O 1
ATOM 573 N N . ARG A 1 72 ? 14.344 -14.445 -7.387 1 98.38 72 ARG A N 1
ATOM 574 C CA . ARG A 1 72 ? 14.727 -15.461 -6.406 1 98.38 72 ARG A CA 1
ATOM 575 C C . ARG A 1 72 ? 13.578 -15.766 -5.453 1 98.38 72 ARG A C 1
ATOM 577 O O . ARG A 1 72 ? 12.961 -14.852 -4.91 1 98.38 72 ARG A O 1
ATOM 584 N N . ILE A 1 73 ? 13.336 -17.031 -5.258 1 97.19 73 ILE A N 1
ATOM 585 C CA . ILE A 1 73 ? 12.164 -17.359 -4.457 1 97.19 73 ILE A CA 1
ATOM 586 C C . ILE A 1 73 ? 12.602 -17.828 -3.072 1 97.19 73 ILE A C 1
ATOM 588 O O . ILE A 1 73 ? 13.648 -18.469 -2.928 1 97.19 73 ILE A O 1
ATOM 592 N N . GLU A 1 74 ? 11.852 -17.453 -2.105 1 96.94 74 GLU A N 1
ATOM 593 C CA . GLU A 1 74 ? 11.945 -17.953 -0.736 1 96.94 74 GLU A CA 1
ATOM 594 C C . GLU A 1 74 ? 10.648 -18.625 -0.305 1 96.94 74 GLU A C 1
ATOM 596 O O . GLU A 1 74 ? 9.555 -18.125 -0.606 1 96.94 74 GLU A O 1
ATOM 601 N N . MET A 1 75 ? 10.82 -19.781 0.395 1 96.31 75 MET A N 1
ATOM 602 C CA . MET A 1 75 ? 9.641 -20.531 0.804 1 96.31 75 MET A CA 1
ATOM 603 C C . MET A 1 75 ? 9.523 -20.578 2.324 1 96.31 75 MET A C 1
ATOM 605 O O . MET A 1 75 ? 10.531 -20.719 3.021 1 96.31 75 MET A O 1
ATOM 609 N N . ASP A 1 76 ? 8.375 -20.422 2.807 1 97.44 76 ASP A N 1
ATOM 610 C CA . ASP A 1 76 ? 7.992 -20.625 4.203 1 97.44 76 ASP A CA 1
ATOM 611 C C . ASP A 1 76 ? 6.902 -21.688 4.328 1 97.44 76 ASP A C 1
ATOM 613 O O . ASP A 1 76 ? 5.715 -21.359 4.379 1 97.44 76 ASP A O 1
ATOM 617 N N . ASP A 1 77 ? 7.297 -22.922 4.426 1 96.31 77 ASP A N 1
ATOM 618 C CA . ASP A 1 77 ? 6.375 -24.047 4.41 1 96.31 77 ASP A CA 1
ATOM 619 C C . ASP A 1 77 ? 5.461 -24.031 5.633 1 96.31 77 ASP A C 1
ATOM 621 O O . ASP A 1 77 ? 4.297 -24.438 5.547 1 96.31 77 ASP A O 1
ATOM 625 N N . GLU A 1 78 ? 6.012 -23.594 6.703 1 97.25 78 GLU A N 1
ATOM 626 C CA . GLU A 1 78 ? 5.23 -23.562 7.938 1 97.25 78 GLU A CA 1
ATOM 627 C C . GLU A 1 78 ? 4.016 -22.656 7.801 1 97.25 78 GLU A C 1
ATOM 629 O O . GLU A 1 78 ? 2.949 -22.938 8.344 1 97.25 78 GLU A O 1
ATOM 634 N N . ASN A 1 79 ? 4.109 -21.625 7.059 1 97.81 79 ASN A N 1
ATOM 635 C CA . ASN A 1 79 ? 3.031 -20.641 6.961 1 97.81 79 ASN A CA 1
ATOM 636 C C . ASN A 1 79 ? 2.398 -20.641 5.57 1 97.81 79 ASN A C 1
ATOM 638 O O . ASN A 1 79 ? 1.515 -19.844 5.285 1 97.81 79 ASN A O 1
ATOM 642 N N . MET A 1 80 ? 2.811 -21.469 4.691 1 98.12 80 MET A N 1
ATOM 643 C CA . MET A 1 80 ? 2.357 -21.562 3.307 1 98.12 80 MET A CA 1
ATOM 644 C C . MET A 1 80 ? 2.486 -20.219 2.598 1 98.12 80 MET A C 1
ATOM 646 O O . MET A 1 80 ? 1.503 -19.688 2.068 1 98.12 80 MET A O 1
ATOM 650 N N . ALA A 1 81 ? 3.754 -19.734 2.629 1 98.69 81 ALA A N 1
ATOM 651 C CA . ALA A 1 81 ? 4.051 -18.453 1.982 1 98.69 81 ALA A CA 1
ATOM 652 C C . ALA A 1 81 ? 5.234 -18.578 1.03 1 98.69 81 ALA A C 1
ATOM 654 O O . ALA A 1 81 ? 6.16 -19.359 1.282 1 98.69 81 ALA A O 1
ATOM 655 N N . VAL A 1 82 ? 5.148 -17.875 -0.068 1 98.19 82 VAL A N 1
ATOM 656 C CA . VAL A 1 82 ? 6.238 -17.766 -1.031 1 98.19 82 VAL A CA 1
ATOM 657 C C . VAL A 1 82 ? 6.613 -16.297 -1.201 1 98.19 82 VAL A C 1
ATOM 659 O O . VAL A 1 82 ? 5.742 -15.43 -1.354 1 98.19 82 VAL A O 1
ATOM 662 N N . THR A 1 83 ? 7.871 -15.961 -1.092 1 98.69 83 THR A N 1
ATOM 663 C CA . THR A 1 83 ? 8.367 -14.609 -1.323 1 98.69 83 THR A CA 1
ATOM 664 C C . THR A 1 83 ? 9.18 -14.547 -2.609 1 98.69 83 THR A C 1
ATOM 666 O O . THR A 1 83 ? 10.102 -15.336 -2.805 1 98.69 83 THR A O 1
ATOM 669 N N . ILE A 1 84 ? 8.797 -13.656 -3.504 1 98.38 84 ILE A N 1
ATOM 670 C CA . ILE A 1 84 ? 9.469 -13.375 -4.766 1 98.38 84 ILE A CA 1
ATOM 671 C C . ILE A 1 84 ? 10.359 -12.148 -4.617 1 98.38 84 ILE A C 1
ATOM 673 O O . ILE A 1 84 ? 9.875 -11.055 -4.309 1 98.38 84 ILE A O 1
ATOM 677 N N . ASN A 1 85 ? 11.648 -12.312 -4.793 1 98.69 85 ASN A N 1
ATOM 678 C CA . ASN A 1 85 ? 12.602 -11.211 -4.828 1 98.69 85 ASN A CA 1
ATOM 679 C C . ASN A 1 85 ? 13.031 -10.883 -6.258 1 98.69 85 ASN A C 1
ATOM 681 O O . ASN A 1 85 ? 13.672 -11.703 -6.918 1 98.69 85 ASN A O 1
ATOM 685 N N . GLY A 1 86 ? 12.688 -9.703 -6.742 1 98.69 86 GLY A N 1
ATOM 686 C CA . GLY A 1 86 ? 13.117 -9.305 -8.07 1 98.69 86 GLY A CA 1
ATOM 687 C C . GLY A 1 86 ? 14.609 -9.07 -8.172 1 98.69 86 GLY A C 1
ATOM 688 O O . GLY A 1 86 ? 15.195 -8.383 -7.332 1 98.69 86 GLY A O 1
ATOM 689 N N . LEU A 1 87 ? 15.133 -9.602 -9.18 1 98.69 87 LEU A N 1
ATOM 690 C CA . LEU A 1 87 ? 16.578 -9.461 -9.383 1 98.69 87 LEU A CA 1
ATOM 691 C C . LEU A 1 87 ? 16.875 -8.633 -10.625 1 98.69 87 LEU A C 1
ATOM 693 O O . LEU A 1 87 ? 17.844 -7.871 -10.656 1 98.69 87 LEU A O 1
ATOM 697 N N . ASP A 1 88 ? 1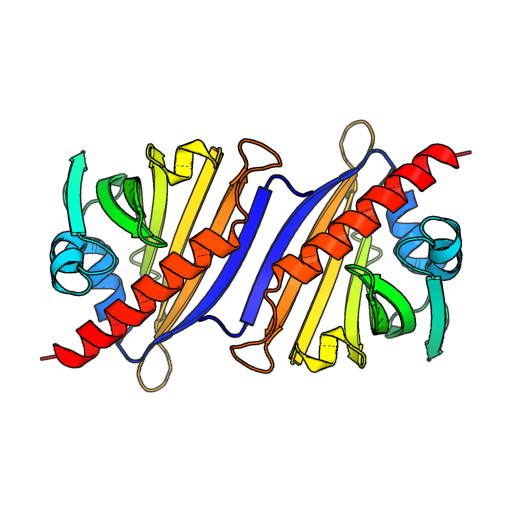6.141 -8.859 -11.695 1 98.5 88 ASP A N 1
ATOM 698 C CA . ASP A 1 88 ? 16.312 -8.234 -13 1 98.5 88 ASP A CA 1
ATOM 699 C C . ASP A 1 88 ? 15.023 -8.281 -13.82 1 98.5 88 ASP A C 1
ATOM 701 O O . ASP A 1 88 ? 14.047 -8.914 -13.414 1 98.5 88 ASP A O 1
ATOM 705 N N . GLY A 1 89 ? 15.047 -7.523 -15.008 1 98.44 89 GLY A N 1
ATOM 706 C CA . GLY A 1 89 ? 13.883 -7.48 -15.883 1 98.44 89 GLY A CA 1
ATOM 707 C C . GLY A 1 89 ? 13.18 -6.137 -15.875 1 98.44 89 GLY A C 1
ATOM 708 O O . GLY A 1 89 ? 13.703 -5.16 -15.328 1 98.44 89 GLY A O 1
ATOM 709 N N . HIS A 1 90 ? 11.984 -6.133 -16.469 1 98.12 90 HIS A N 1
ATOM 710 C CA . HIS A 1 90 ? 11.328 -4.867 -16.781 1 98.12 90 HIS A CA 1
ATOM 711 C C . HIS A 1 90 ? 10.914 -4.137 -15.508 1 98.12 90 HIS A C 1
ATOM 713 O O . HIS A 1 90 ? 11.094 -2.92 -15.398 1 98.12 90 HIS A O 1
ATOM 719 N N . VAL A 1 91 ? 10.398 -4.867 -14.469 1 97.69 91 VAL A N 1
ATOM 720 C CA . VAL A 1 91 ? 9.977 -4.238 -13.219 1 97.69 91 VAL A CA 1
ATOM 721 C C . VAL A 1 91 ? 11.188 -3.633 -12.516 1 97.69 91 VAL A C 1
ATOM 723 O O . VAL A 1 91 ? 11.102 -2.537 -11.953 1 97.69 91 VAL A O 1
ATOM 726 N N . MET A 1 92 ? 12.414 -4.234 -12.633 1 98.19 92 MET A N 1
ATOM 727 C CA . MET A 1 92 ? 13.625 -3.809 -11.93 1 98.19 92 MET A CA 1
ATOM 728 C C . MET A 1 92 ? 14.273 -2.623 -12.633 1 98.19 92 MET A C 1
ATOM 730 O O . MET A 1 92 ? 15.156 -1.972 -12.07 1 98.19 92 MET A O 1
ATOM 734 N N . GLU A 1 93 ? 13.805 -2.338 -13.836 1 97.88 93 GLU A N 1
ATOM 735 C CA . GLU A 1 93 ? 14.281 -1.134 -14.516 1 97.88 93 GLU A CA 1
ATOM 736 C C . GLU A 1 93 ? 13.703 0.124 -13.875 1 97.88 93 GLU A C 1
ATOM 738 O O . GLU A 1 93 ? 14.297 1.2 -13.961 1 97.88 93 GLU A O 1
ATOM 743 N N . VAL A 1 94 ? 12.555 -0.069 -13.219 1 97.62 94 VAL A N 1
ATOM 744 C CA . VAL A 1 94 ? 11.883 1.116 -12.695 1 97.62 94 VAL A CA 1
ATOM 745 C C . VAL A 1 94 ? 11.859 1.068 -11.172 1 97.62 94 VAL A C 1
ATOM 747 O O . VAL A 1 94 ? 11.656 2.092 -10.516 1 97.62 94 VAL A O 1
ATOM 750 N N . LEU A 1 95 ? 12.07 -0.147 -10.578 1 98.06 95 LEU A N 1
ATOM 751 C CA . LEU A 1 95 ? 12.141 -0.306 -9.125 1 98.06 95 LEU A CA 1
ATOM 752 C C . LEU A 1 95 ? 13.516 -0.806 -8.703 1 98.06 95 LEU A C 1
ATOM 754 O O . LEU A 1 95 ? 14.102 -1.667 -9.367 1 98.06 95 LEU A O 1
ATOM 758 N N . LYS A 1 96 ? 14.008 -0.255 -7.641 1 98.06 96 LYS A N 1
ATOM 759 C CA . LYS A 1 96 ? 15.242 -0.733 -7.012 1 98.06 96 LYS A CA 1
ATOM 760 C C . LYS A 1 96 ? 14.977 -1.974 -6.164 1 98.06 96 LYS A C 1
ATOM 762 O O . LYS A 1 96 ? 15.805 -2.887 -6.113 1 98.06 96 LYS A O 1
ATOM 767 N N . VAL A 1 97 ? 13.844 -1.927 -5.473 1 98.69 97 VAL A N 1
ATOM 768 C CA . VAL A 1 97 ? 13.406 -3.033 -4.629 1 98.69 97 VAL A CA 1
ATOM 769 C C . VAL A 1 97 ? 12.016 -3.496 -5.07 1 98.69 97 VAL A C 1
ATOM 771 O O . VAL A 1 97 ? 11.109 -2.68 -5.242 1 98.69 97 VAL A O 1
ATOM 774 N N . TYR A 1 98 ? 11.906 -4.66 -5.277 1 98.75 98 TYR A N 1
ATOM 775 C CA . TYR A 1 98 ? 10.633 -5.32 -5.543 1 98.75 98 TYR A CA 1
ATOM 776 C C . TYR A 1 98 ? 10.57 -6.68 -4.855 1 98.75 98 TYR A C 1
ATOM 778 O O . TYR A 1 98 ? 11.172 -7.648 -5.328 1 98.75 98 TYR A O 1
ATOM 786 N N . VAL A 1 99 ? 9.812 -6.773 -3.77 1 98.88 99 VAL A N 1
ATOM 787 C CA . VAL A 1 99 ? 9.633 -8 -3.004 1 98.88 99 VAL A CA 1
ATOM 788 C C . VAL A 1 99 ? 8.141 -8.242 -2.768 1 98.88 99 VAL A C 1
ATOM 790 O O . VAL A 1 99 ? 7.457 -7.414 -2.168 1 98.88 99 VAL A O 1
ATOM 793 N N . THR A 1 100 ? 7.617 -9.352 -3.227 1 98.88 100 THR A N 1
ATOM 794 C CA . THR A 1 100 ? 6.207 -9.688 -3.066 1 98.88 100 THR A CA 1
ATOM 795 C C . THR A 1 100 ? 6.047 -11.031 -2.361 1 98.88 100 THR A C 1
ATOM 797 O O . THR A 1 100 ? 6.672 -12.016 -2.75 1 98.88 100 THR A O 1
ATOM 800 N N . THR A 1 101 ? 5.285 -11.062 -1.352 1 98.88 101 THR A N 1
ATOM 801 C CA . THR A 1 101 ? 4.984 -12.289 -0.625 1 98.88 101 THR A CA 1
ATOM 802 C C . THR A 1 101 ? 3.529 -12.703 -0.833 1 98.88 101 THR A C 1
ATOM 804 O O . THR A 1 101 ? 2.619 -11.891 -0.645 1 98.88 101 THR A O 1
ATOM 807 N N . LEU A 1 102 ? 3.379 -13.93 -1.234 1 98.81 102 LEU A N 1
ATOM 808 C CA . LEU A 1 102 ? 2.072 -14.578 -1.275 1 98.81 102 LEU A CA 1
ATOM 809 C C . LEU A 1 102 ? 1.883 -15.5 -0.072 1 98.81 102 LEU A C 1
ATOM 811 O O . LEU A 1 102 ? 2.578 -16.5 0.059 1 98.81 102 LEU A O 1
ATOM 815 N N . HIS A 1 103 ? 1.034 -15.133 0.804 1 98.94 103 HIS A N 1
ATOM 816 C CA . HIS A 1 103 ? 0.744 -15.898 2.008 1 98.94 103 HIS A CA 1
ATOM 817 C C . HIS A 1 103 ? -0.669 -16.469 1.971 1 98.94 103 HIS A C 1
ATOM 819 O O . HIS A 1 103 ? -1.647 -15.719 2.055 1 98.94 103 HIS A O 1
ATOM 825 N N . PHE A 1 104 ? -0.725 -17.781 1.877 1 98.69 104 PHE A N 1
ATOM 826 C CA . PHE A 1 104 ? -2.021 -18.453 1.771 1 98.69 104 PHE A CA 1
ATOM 827 C C . PHE A 1 104 ? -2.51 -18.906 3.141 1 98.69 104 PHE A C 1
ATOM 829 O O . PHE A 1 104 ? -1.89 -19.766 3.771 1 98.69 104 PHE A O 1
ATOM 836 N N . ILE A 1 105 ? -3.641 -18.359 3.545 1 98.69 105 ILE A N 1
ATOM 837 C CA . ILE A 1 105 ? -4.199 -18.609 4.871 1 98.69 105 ILE A CA 1
ATOM 838 C C . ILE A 1 105 ? -5.527 -19.344 4.746 1 98.69 105 ILE A C 1
ATOM 840 O O . ILE A 1 105 ? -6.492 -18.812 4.188 1 98.69 105 ILE A O 1
ATOM 844 N N . PRO A 1 106 ? -5.59 -20.547 5.293 1 97.88 106 PRO A N 1
ATOM 845 C CA . PRO A 1 106 ? -6.848 -21.281 5.199 1 97.88 106 PRO A CA 1
ATOM 846 C C . PRO A 1 106 ? -8.008 -20.578 5.895 1 97.88 106 PRO A C 1
ATOM 848 O O . PRO A 1 106 ? -7.809 -19.938 6.938 1 97.88 106 PRO A O 1
ATOM 851 N N . GLU A 1 107 ? -9.102 -20.672 5.266 1 95 107 GLU A N 1
ATOM 852 C CA . GLU A 1 107 ? -10.328 -20.203 5.914 1 95 107 GLU A CA 1
ATOM 853 C C . GLU A 1 107 ? -11.023 -21.359 6.645 1 95 107 GLU A C 1
ATOM 855 O O . GLU A 1 107 ? -10.727 -22.516 6.406 1 95 107 GLU A O 1
ATOM 860 N N . SER A 1 108 ? -12.008 -20.953 7.598 1 88.38 108 SER A N 1
ATOM 861 C CA . SER A 1 108 ? -12.68 -21.938 8.438 1 88.38 108 SER A CA 1
ATOM 862 C C . SER A 1 108 ? -13.539 -22.891 7.605 1 88.38 108 SER A C 1
ATOM 864 O O . SER A 1 108 ? -13.633 -24.078 7.914 1 88.38 108 SER A O 1
ATOM 866 N N . LYS A 1 109 ? -14.266 -22.5 6.684 1 87.25 109 LYS A N 1
ATOM 867 C CA . LYS A 1 109 ? -15.102 -23.375 5.859 1 87.25 109 LYS A CA 1
ATOM 868 C C . LYS A 1 109 ? -14.359 -23.828 4.609 1 87.25 109 LYS A C 1
ATOM 870 O O . LYS A 1 109 ? -13.352 -24.516 4.699 1 87.25 109 LYS A O 1
ATOM 875 N N . ASP A 1 110 ? -14.555 -23.203 3.52 1 88.81 110 ASP A N 1
ATOM 876 C CA . ASP A 1 110 ? -13.914 -23.516 2.244 1 88.81 110 ASP A CA 1
ATOM 877 C C . ASP A 1 110 ? -13.141 -22.312 1.711 1 88.81 110 ASP A C 1
ATOM 879 O O . ASP A 1 110 ? -13.414 -21.172 2.084 1 88.81 110 ASP A O 1
ATOM 883 N N . GLY A 1 111 ? -12 -22.703 1.113 1 95.81 111 GLY A N 1
ATOM 884 C CA . GLY A 1 111 ? -11.266 -21.625 0.461 1 95.81 111 GLY A CA 1
ATOM 885 C C . GLY A 1 111 ? -10.125 -21.094 1.297 1 95.81 111 GLY A C 1
ATOM 886 O O . GLY A 1 111 ? -9.656 -21.766 2.221 1 95.81 111 GLY A O 1
ATOM 887 N N . CYS A 1 112 ? -9.531 -20.094 0.859 1 98.12 112 CYS A N 1
ATOM 888 C CA . CYS A 1 112 ? -8.438 -19.438 1.569 1 98.12 112 CYS A CA 1
ATOM 889 C C . CYS A 1 112 ? -8.367 -17.953 1.206 1 98.12 112 CYS A C 1
ATOM 891 O O . CYS A 1 112 ? -9.133 -17.469 0.37 1 98.12 112 CYS A O 1
ATOM 893 N N . VAL A 1 113 ? -7.559 -17.266 1.972 1 97.81 113 VAL A N 1
ATOM 894 C CA . VAL A 1 113 ? -7.188 -15.883 1.655 1 97.81 113 VAL A CA 1
ATOM 895 C C . VAL A 1 113 ? -5.715 -15.82 1.263 1 97.81 113 VAL A C 1
ATOM 897 O O . VAL A 1 113 ? -4.859 -16.406 1.938 1 97.81 113 VAL A O 1
ATOM 900 N N . CYS A 1 114 ? -5.484 -15.242 0.117 1 98.56 114 CYS A N 1
ATOM 901 C CA . CYS A 1 114 ? -4.105 -14.891 -0.193 1 98.56 114 CYS A CA 1
ATOM 902 C C . CYS A 1 114 ? -3.781 -13.477 0.293 1 98.56 114 CYS A C 1
ATOM 904 O O . CYS A 1 114 ? -4.258 -12.492 -0.276 1 98.56 114 CYS A O 1
ATOM 906 N N . LYS A 1 115 ? -3.066 -13.359 1.386 1 98.81 115 LYS A N 1
ATOM 907 C CA . LYS A 1 115 ? -2.516 -12.07 1.796 1 98.81 115 LYS A CA 1
ATOM 908 C C . LYS A 1 115 ? -1.274 -11.719 0.981 1 98.81 115 LYS A C 1
ATOM 910 O O . LYS A 1 115 ? -0.256 -12.406 1.062 1 98.81 115 LYS A O 1
ATOM 915 N N . ILE A 1 116 ? -1.349 -10.656 0.191 1 98.88 116 ILE A N 1
ATOM 916 C CA . ILE A 1 116 ? -0.247 -10.227 -0.665 1 98.88 116 ILE A CA 1
ATOM 917 C C . ILE A 1 116 ? 0.446 -9.016 -0.046 1 98.88 116 ILE A C 1
ATOM 919 O O . ILE A 1 116 ? -0.202 -8.008 0.263 1 98.88 116 ILE A O 1
ATOM 923 N N . THR A 1 117 ? 1.689 -9.125 0.198 1 98.88 117 THR A N 1
ATOM 924 C CA . THR A 1 117 ? 2.52 -8.023 0.676 1 98.88 117 THR A CA 1
ATOM 925 C C . THR A 1 117 ? 3.568 -7.648 -0.367 1 98.88 117 THR A C 1
ATOM 927 O O . THR A 1 117 ? 4.344 -8.492 -0.811 1 98.88 117 THR A O 1
ATOM 930 N N . MET A 1 118 ? 3.615 -6.387 -0.794 1 98.81 118 MET A N 1
ATOM 931 C CA . MET A 1 118 ? 4.617 -5.883 -1.73 1 98.81 118 MET A CA 1
ATOM 932 C C . MET A 1 118 ? 5.461 -4.789 -1.088 1 98.81 118 MET A C 1
ATOM 934 O O . MET A 1 118 ? 4.934 -3.758 -0.667 1 98.81 118 MET A O 1
ATOM 938 N N . VAL A 1 119 ? 6.699 -5.059 -1.012 1 98.75 119 VAL A N 1
ATOM 939 C CA . VAL A 1 119 ? 7.688 -4.059 -0.613 1 98.75 119 VAL A CA 1
ATOM 940 C C . VAL A 1 119 ? 8.406 -3.52 -1.849 1 98.75 119 VAL A C 1
ATOM 942 O O . VAL A 1 119 ? 8.859 -4.293 -2.693 1 98.75 119 VAL A O 1
ATOM 945 N N . TRP A 1 120 ? 8.461 -2.193 -1.956 1 98.38 120 TRP A N 1
ATOM 946 C CA . TRP A 1 120 ? 8.977 -1.594 -3.184 1 98.38 120 TRP A CA 1
ATOM 947 C C . TRP A 1 120 ? 9.812 -0.358 -2.877 1 98.38 120 TRP A C 1
ATOM 949 O O . TRP A 1 120 ? 9.648 0.266 -1.825 1 98.38 120 TRP A O 1
ATOM 959 N N . GLU A 1 121 ? 10.766 -0.08 -3.68 1 98.19 121 GLU A N 1
ATOM 960 C CA . GLU A 1 121 ? 11.516 1.171 -3.75 1 98.19 121 GLU A CA 1
ATOM 961 C C . GLU A 1 121 ? 11.688 1.632 -5.195 1 98.19 121 GLU A C 1
ATOM 963 O O . GLU A 1 121 ? 12.156 0.87 -6.043 1 98.19 121 GLU A O 1
ATOM 968 N N . LYS A 1 122 ? 11.375 2.84 -5.453 1 97.31 122 LYS A N 1
ATOM 969 C CA . LYS A 1 122 ? 11.5 3.408 -6.793 1 97.31 122 LYS A CA 1
ATOM 970 C C . LYS A 1 122 ? 12.953 3.732 -7.121 1 97.31 122 LYS A C 1
ATOM 972 O O . LYS A 1 122 ? 13.734 4.074 -6.23 1 97.31 122 LYS A O 1
ATOM 977 N N . ARG A 1 123 ? 13.25 3.6 -8.469 1 97.62 123 ARG A N 1
ATOM 978 C CA . ARG A 1 123 ? 14.547 4.098 -8.906 1 97.62 123 ARG A CA 1
ATOM 979 C C . ARG A 1 123 ? 14.539 5.617 -9.031 1 97.62 123 ARG A C 1
ATOM 981 O O . ARG A 1 123 ? 15.547 6.273 -8.75 1 97.62 123 ARG A O 1
ATOM 988 N N . THR A 1 124 ? 13.398 6.133 -9.547 1 96.38 124 THR A N 1
ATOM 989 C CA . THR A 1 124 ? 13.219 7.57 -9.711 1 96.38 124 THR A CA 1
ATOM 990 C C . THR A 1 124 ? 11.82 7.992 -9.258 1 96.38 124 THR A C 1
ATOM 992 O O . THR A 1 124 ? 10.93 7.156 -9.117 1 96.38 124 THR A O 1
ATOM 995 N N . GLU A 1 125 ? 11.547 9.211 -9.109 1 92.19 125 GLU A N 1
ATOM 996 C CA . GLU A 1 125 ? 10.25 9.734 -8.68 1 92.19 125 GLU A CA 1
ATOM 997 C C . GLU A 1 125 ? 9.172 9.453 -9.727 1 92.19 125 GLU A C 1
ATOM 999 O O . GLU A 1 125 ? 7.996 9.32 -9.383 1 92.19 125 GLU A O 1
ATOM 1004 N N . ASP A 1 126 ? 9.633 9.281 -10.93 1 93.12 126 ASP A N 1
ATOM 1005 C CA . ASP A 1 126 ? 8.688 9.133 -12.031 1 93.12 126 ASP A CA 1
ATOM 1006 C C . ASP A 1 126 ? 8.375 7.656 -12.289 1 93.12 126 ASP A C 1
ATOM 1008 O O . ASP A 1 126 ? 7.566 7.332 -13.164 1 93.12 126 ASP A O 1
ATOM 1012 N N . SER A 1 127 ? 9.008 6.824 -11.508 1 95.25 127 SER A N 1
ATOM 1013 C CA . SER A 1 127 ? 8.711 5.402 -11.648 1 95.25 127 SER A CA 1
ATOM 1014 C C . SER A 1 127 ? 7.238 5.117 -11.352 1 95.25 127 SER A C 1
ATOM 1016 O O . SER A 1 127 ? 6.617 5.812 -10.547 1 95.25 127 SER A O 1
ATOM 1018 N N . PRO A 1 128 ? 6.641 4.105 -12.039 1 93.19 128 PRO A N 1
ATOM 1019 C CA . PRO A 1 128 ? 5.242 3.744 -11.789 1 93.19 128 PRO A CA 1
ATOM 1020 C C . PRO A 1 128 ? 4.957 3.48 -10.312 1 93.19 128 PRO A C 1
ATOM 1022 O O . PRO A 1 128 ? 5.867 3.137 -9.555 1 93.19 128 PRO A O 1
ATOM 1025 N N . GLU A 1 129 ? 3.697 3.658 -10.008 1 91.69 129 GLU A N 1
ATOM 1026 C CA . GLU A 1 129 ? 3.252 3.391 -8.648 1 91.69 129 GLU A CA 1
ATOM 1027 C C . GLU A 1 129 ? 3.125 1.893 -8.391 1 91.69 129 GLU A C 1
ATOM 1029 O O . GLU A 1 129 ? 2.811 1.125 -9.305 1 91.69 129 GLU A O 1
ATOM 1034 N N . PRO A 1 130 ? 3.361 1.523 -7.148 1 92.06 130 PRO A N 1
ATOM 1035 C CA . PRO A 1 130 ? 3.354 0.094 -6.824 1 92.06 130 PRO A CA 1
ATOM 1036 C C . PRO A 1 130 ? 2.012 -0.571 -7.125 1 92.06 130 PRO A C 1
ATOM 1038 O O . PRO A 1 130 ? 1.96 -1.775 -7.387 1 92.06 130 PRO A O 1
ATOM 1041 N N . ILE A 1 131 ? 0.948 0.188 -7.09 1 93.5 131 ILE A N 1
ATOM 1042 C CA . ILE A 1 131 ? -0.393 -0.354 -7.277 1 93.5 131 ILE A CA 1
ATOM 1043 C C . ILE A 1 131 ? -0.511 -0.974 -8.664 1 93.5 131 ILE A C 1
ATOM 1045 O O . ILE A 1 131 ? -1.267 -1.928 -8.867 1 93.5 131 ILE A O 1
ATOM 1049 N N . GLU A 1 132 ? 0.241 -0.494 -9.57 1 92.06 132 GLU A N 1
ATOM 1050 C CA . GLU A 1 132 ? 0.21 -1.035 -10.922 1 92.06 132 GLU A CA 1
ATOM 1051 C C . GLU A 1 132 ? 0.742 -2.465 -10.961 1 92.06 132 GLU A C 1
ATOM 1053 O O . GLU A 1 132 ? 0.24 -3.301 -11.719 1 92.06 132 GLU A O 1
ATOM 1058 N N . PHE A 1 133 ? 1.651 -2.709 -10.188 1 95.94 133 PHE A N 1
ATOM 1059 C CA . PHE A 1 133 ? 2.234 -4.043 -10.109 1 95.94 133 PHE A CA 1
ATOM 1060 C C . PHE A 1 133 ? 1.388 -4.957 -9.234 1 95.94 133 PHE A C 1
ATOM 1062 O O . PHE A 1 133 ? 1.191 -6.129 -9.555 1 95.94 133 PHE A O 1
ATOM 1069 N N . MET A 1 134 ? 0.877 -4.375 -8.18 1 97.25 134 MET A N 1
ATOM 1070 C CA . MET A 1 134 ? 0.044 -5.145 -7.262 1 97.25 134 MET A CA 1
ATOM 1071 C C . MET A 1 134 ? -1.195 -5.68 -7.969 1 97.25 134 MET A C 1
ATOM 1073 O O . MET A 1 134 ? -1.554 -6.848 -7.805 1 97.25 134 MET A O 1
ATOM 1077 N N . LYS A 1 135 ? -1.752 -4.863 -8.797 1 95 135 LYS A N 1
ATOM 1078 C CA . LYS A 1 135 ? -2.951 -5.273 -9.523 1 95 135 LYS A CA 1
ATOM 1079 C C . LYS A 1 135 ? -2.664 -6.469 -10.422 1 95 135 LYS A C 1
ATOM 1081 O O . LYS A 1 135 ? -3.514 -7.348 -10.586 1 95 135 LYS A O 1
ATOM 1086 N N . PHE A 1 136 ? -1.54 -6.484 -11.008 1 97.12 136 PHE A N 1
ATOM 1087 C CA . PHE A 1 136 ? -1.175 -7.617 -11.852 1 97.12 136 PHE A CA 1
ATOM 1088 C C . PHE A 1 136 ? -1.071 -8.891 -11.023 1 97.12 136 PHE A C 1
ATOM 1090 O O . PHE A 1 136 ? -1.565 -9.945 -11.43 1 97.12 136 PHE A O 1
ATOM 1097 N N . VAL A 1 137 ? -0.406 -8.828 -9.852 1 97.88 137 VAL A N 1
ATOM 1098 C CA . VAL A 1 137 ? -0.261 -9.984 -8.977 1 97.88 137 VAL A CA 1
ATOM 1099 C C . VAL A 1 137 ? -1.639 -10.477 -8.539 1 97.88 137 VAL A C 1
ATOM 1101 O O . VAL A 1 137 ? -1.906 -11.68 -8.547 1 97.88 137 VAL A O 1
ATOM 1104 N N . GLU A 1 138 ? -2.494 -9.539 -8.203 1 97.25 138 GLU A N 1
ATOM 1105 C CA . GLU A 1 138 ? -3.852 -9.906 -7.809 1 97.25 138 GLU A CA 1
ATOM 1106 C C . GLU A 1 138 ? -4.57 -10.656 -8.93 1 97.25 138 GLU A C 1
ATOM 1108 O O . GLU A 1 138 ? -5.254 -11.648 -8.68 1 97.25 138 GLU A O 1
ATOM 1113 N N . GLN A 1 139 ? -4.422 -10.117 -10.109 1 96.44 139 GLN A N 1
ATOM 1114 C CA . GLN A 1 139 ? -5.035 -10.758 -11.266 1 96.44 139 GLN A CA 1
ATOM 1115 C C . GLN A 1 139 ? -4.52 -12.188 -11.453 1 96.44 139 GLN A C 1
ATOM 1117 O O . GLN A 1 139 ? -5.297 -13.109 -11.688 1 96.44 139 GLN A O 1
ATOM 1122 N N . MET A 1 140 ? -3.25 -12.32 -11.352 1 97.25 140 MET A N 1
ATOM 1123 C CA . MET A 1 140 ? -2.617 -13.625 -11.5 1 97.25 140 MET A CA 1
ATOM 1124 C C . MET A 1 140 ? -3.184 -14.625 -10.492 1 97.25 140 MET A C 1
ATOM 1126 O O . MET A 1 140 ? -3.557 -15.742 -10.859 1 97.25 140 MET A O 1
ATOM 1130 N N . ILE A 1 141 ? -3.26 -14.227 -9.258 1 97.56 141 ILE A N 1
ATOM 1131 C CA . ILE A 1 141 ? -3.715 -15.102 -8.188 1 97.56 141 ILE A CA 1
ATOM 1132 C C . ILE A 1 141 ? -5.184 -15.461 -8.398 1 97.56 141 ILE A C 1
ATOM 1134 O O . ILE A 1 141 ? -5.582 -16.609 -8.227 1 97.56 141 ILE A O 1
ATOM 1138 N N . ALA A 1 142 ? -5.945 -14.484 -8.812 1 96.44 142 ALA A N 1
ATOM 1139 C CA . ALA A 1 142 ? -7.375 -14.711 -9.023 1 96.44 142 ALA A CA 1
ATOM 1140 C C . ALA A 1 142 ? -7.613 -15.68 -10.18 1 96.44 142 ALA A C 1
ATOM 1142 O O . ALA A 1 142 ? -8.453 -16.578 -10.078 1 96.44 142 ALA A O 1
ATOM 1143 N N . HIS A 1 143 ? -6.91 -15.469 -11.242 1 96.94 143 HIS A N 1
ATOM 1144 C CA . HIS A 1 143 ? -7.086 -16.328 -12.406 1 96.94 143 HIS A CA 1
ATOM 1145 C C . HIS A 1 143 ? -6.559 -17.734 -12.125 1 96.94 143 HIS A C 1
ATOM 1147 O O . HIS A 1 143 ? -7.109 -18.719 -12.633 1 96.94 143 HIS A O 1
ATOM 1153 N N . MET A 1 144 ? -5.516 -17.844 -11.367 1 97.44 144 MET A N 1
ATOM 1154 C CA . MET A 1 144 ? -5.047 -19.156 -10.945 1 97.44 144 MET A CA 1
ATOM 1155 C C . MET A 1 144 ? -6.117 -19.891 -10.141 1 97.44 144 MET A C 1
ATOM 1157 O O . MET A 1 144 ? -6.305 -21.094 -10.297 1 97.44 144 MET A O 1
ATOM 1161 N N . ASP A 1 145 ? -6.797 -19.172 -9.297 1 97.12 145 ASP A N 1
ATOM 1162 C CA . ASP A 1 145 ? -7.879 -19.75 -8.5 1 97.12 145 ASP A CA 1
ATOM 1163 C C . ASP A 1 145 ? -8.953 -20.359 -9.398 1 97.12 145 ASP A C 1
ATOM 1165 O O . ASP A 1 145 ? -9.414 -21.469 -9.156 1 97.12 145 ASP A O 1
ATOM 1169 N N . ASP A 1 146 ? -9.336 -19.609 -10.438 1 96.62 146 ASP A N 1
ATOM 1170 C CA . ASP A 1 146 ? -10.32 -20.125 -11.391 1 96.62 146 ASP A CA 1
ATOM 1171 C C . ASP A 1 146 ? -9.859 -21.453 -11.992 1 96.62 146 ASP A C 1
ATOM 1173 O O . ASP A 1 146 ? -10.664 -22.375 -12.133 1 96.62 146 ASP A O 1
ATOM 1177 N N . HIS A 1 147 ? -8.656 -21.469 -12.328 1 96.75 147 HIS A N 1
ATOM 1178 C CA . HIS A 1 147 ? -8.102 -22.672 -12.945 1 96.75 147 HIS A CA 1
ATOM 1179 C C . HIS A 1 147 ? -8.086 -23.828 -11.961 1 96.75 147 HIS A C 1
ATOM 1181 O O . HIS A 1 147 ? -8.43 -24.969 -12.328 1 96.75 147 HIS A O 1
ATOM 1187 N N . ILE A 1 148 ? -7.637 -23.531 -10.766 1 94.5 148 ILE A N 1
ATOM 1188 C CA . ILE A 1 148 ? -7.566 -24.562 -9.734 1 94.5 148 ILE A CA 1
ATOM 1189 C C . ILE A 1 148 ? -8.961 -25.141 -9.492 1 94.5 148 ILE A C 1
ATOM 1191 O O . ILE A 1 148 ? -9.109 -26.359 -9.367 1 94.5 148 ILE A O 1
ATOM 1195 N N . LEU A 1 149 ? -9.922 -24.344 -9.469 1 93.81 149 LEU A N 1
ATOM 1196 C CA . LEU A 1 149 ? -11.297 -24.766 -9.234 1 93.81 149 LEU A CA 1
ATOM 1197 C C . LEU A 1 149 ? -11.805 -25.609 -10.391 1 93.81 149 LEU A C 1
ATOM 1199 O O . LEU A 1 149 ? -12.617 -26.531 -10.188 1 93.81 149 LEU A O 1
ATOM 1203 N N . GLN A 1 150 ? -11.375 -25.312 -11.57 1 92.38 150 GLN A N 1
ATOM 1204 C CA . GLN A 1 150 ? -11.828 -26.016 -12.758 1 92.38 150 GLN A CA 1
ATOM 1205 C C . GLN A 1 150 ? -11.125 -27.359 -12.906 1 92.38 150 GLN A C 1
ATOM 1207 O O . GLN A 1 150 ? -11.617 -28.266 -13.594 1 92.38 150 GLN A O 1
ATOM 1212 N N . ASN A 1 151 ? -9.953 -27.531 -12.336 1 83.19 151 ASN A N 1
ATOM 1213 C CA . ASN A 1 151 ? -9.164 -28.75 -12.484 1 83.19 151 ASN A CA 1
ATOM 1214 C C . ASN A 1 151 ? -9.047 -29.516 -11.172 1 83.19 151 ASN A C 1
ATOM 1216 O O . ASN A 1 151 ? -8.125 -30.297 -10.984 1 83.19 151 ASN A O 1
ATOM 1220 N N . GLN A 1 152 ? -9.695 -29.062 -10.094 1 66.94 152 GLN A N 1
ATOM 1221 C CA . GLN A 1 152 ? -9.742 -29.781 -8.828 1 66.94 152 GLN A CA 1
ATOM 1222 C C . GLN A 1 152 ? -10.375 -31.172 -9 1 66.94 152 GLN A C 1
ATOM 1224 O O . GLN A 1 152 ? -11.461 -31.281 -9.578 1 66.94 152 GLN A O 1
ATOM 1229 N N . GLU A 1 153 ? -9.477 -32.125 -9.477 1 47.16 153 GLU A N 1
ATOM 1230 C CA . GLU A 1 153 ? -9.867 -33.531 -9.281 1 47.16 153 GLU A CA 1
ATOM 1231 C C . GLU A 1 153 ? -9.883 -33.906 -7.797 1 47.16 153 GLU A C 1
ATOM 1233 O O . GLU A 1 153 ? -9.125 -33.344 -7.008 1 47.16 153 GLU A O 1
ATOM 1238 N N . MET B 1 1 ? -10.172 -7.926 -7.797 1 77.69 1 MET B N 1
ATOM 1239 C CA . MET B 1 1 ? -9.281 -6.941 -7.203 1 77.69 1 MET B CA 1
ATOM 1240 C C . MET B 1 1 ? -9.547 -6.785 -5.711 1 77.69 1 MET B C 1
ATOM 1242 O O . MET B 1 1 ? -10.648 -7.09 -5.238 1 77.69 1 MET B O 1
ATOM 1246 N N . ALA B 1 2 ? -8.5 -6.473 -4.957 1 91.31 2 ALA B N 1
ATOM 1247 C CA . ALA B 1 2 ? -8.648 -6.379 -3.51 1 91.31 2 ALA B CA 1
ATOM 1248 C C . ALA B 1 2 ? -9.617 -5.258 -3.129 1 91.31 2 ALA B C 1
ATOM 1250 O O . ALA B 1 2 ? -9.656 -4.215 -3.787 1 91.31 2 ALA B O 1
ATOM 1251 N N . MET B 1 3 ? -10.422 -5.492 -2.154 1 95.06 3 MET B N 1
ATOM 1252 C CA . MET B 1 3 ? -11.406 -4.539 -1.649 1 95.06 3 MET B CA 1
ATOM 1253 C C . MET B 1 3 ? -10.867 -3.795 -0.432 1 95.06 3 MET B C 1
ATOM 1255 O O . MET B 1 3 ? -11.477 -2.822 0.023 1 95.06 3 MET B O 1
ATOM 1259 N N . SER B 1 4 ? -9.797 -4.246 0.107 1 97.06 4 SER B N 1
ATOM 1260 C CA . SER B 1 4 ? -9.219 -3.633 1.299 1 97.06 4 SER B CA 1
ATOM 1261 C C . SER B 1 4 ? -7.711 -3.867 1.363 1 97.06 4 SER B C 1
ATOM 1263 O O . SER B 1 4 ? -7.176 -4.699 0.628 1 97.06 4 SER B O 1
ATOM 1265 N N . GLY B 1 5 ? -7.027 -3.068 2.186 1 97.25 5 GLY B N 1
ATOM 1266 C CA . GLY B 1 5 ? -5.586 -3.221 2.328 1 97.25 5 GLY B CA 1
ATOM 1267 C C . GLY B 1 5 ? -4.957 -2.15 3.199 1 97.25 5 GLY B C 1
ATOM 1268 O O . GLY B 1 5 ? -5.664 -1.399 3.877 1 97.25 5 GLY B O 1
ATOM 1269 N N . THR B 1 6 ? -3.602 -2.227 3.301 1 98.5 6 THR B N 1
ATOM 1270 C CA . THR B 1 6 ? -2.785 -1.248 4.012 1 98.5 6 THR B CA 1
ATOM 1271 C C . THR B 1 6 ? -1.647 -0.746 3.125 1 98.5 6 THR B C 1
ATOM 1273 O O . THR B 1 6 ? -0.977 -1.538 2.461 1 98.5 6 THR B O 1
ATOM 1276 N N . TYR B 1 7 ? -1.552 0.518 3.016 1 97.75 7 TYR B N 1
ATOM 1277 C CA . TYR B 1 7 ? -0.45 1.162 2.309 1 97.75 7 TYR B CA 1
ATOM 1278 C C . TYR B 1 7 ? 0.408 1.979 3.266 1 97.75 7 TYR B C 1
ATOM 1280 O O . TYR B 1 7 ? -0.111 2.789 4.039 1 97.75 7 TYR B O 1
ATOM 1288 N N . VAL B 1 8 ? 1.743 1.737 3.324 1 98.38 8 VAL B N 1
ATOM 1289 C CA . VAL B 1 8 ? 2.684 2.408 4.215 1 98.38 8 VAL B CA 1
ATOM 1290 C C . VAL B 1 8 ? 3.811 3.039 3.4 1 98.38 8 VAL B C 1
ATOM 1292 O O . VAL B 1 8 ? 4.398 2.387 2.533 1 98.38 8 VAL B O 1
ATOM 1295 N N . THR B 1 9 ? 4.086 4.293 3.662 1 97.94 9 THR B N 1
ATOM 1296 C CA . THR B 1 9 ? 5.207 4.984 3.037 1 97.94 9 THR B CA 1
ATOM 1297 C C . THR B 1 9 ? 5.98 5.805 4.066 1 97.94 9 THR B C 1
ATOM 1299 O O . THR B 1 9 ? 5.461 6.105 5.145 1 97.94 9 THR B O 1
ATOM 1302 N N . ASP B 1 10 ? 7.219 6.137 3.742 1 97.06 10 ASP B N 1
ATOM 1303 C CA . ASP B 1 10 ? 8.055 7.047 4.52 1 97.06 10 ASP B CA 1
ATOM 1304 C C . ASP B 1 10 ? 8.344 8.328 3.736 1 97.06 10 ASP B C 1
ATOM 1306 O O . ASP B 1 10 ? 8.781 8.273 2.584 1 97.06 10 ASP B O 1
ATOM 1310 N N . VAL B 1 11 ? 8.125 9.414 4.387 1 96.81 11 VAL B N 1
ATOM 1311 C CA . VAL B 1 11 ? 8.422 10.711 3.787 1 96.81 11 VAL B CA 1
ATOM 1312 C C . VAL B 1 11 ? 9.492 11.43 4.602 1 96.81 11 VAL B C 1
ATOM 1314 O O . VAL B 1 11 ? 9.234 11.867 5.727 1 96.81 11 VAL B O 1
ATOM 1317 N N . PRO B 1 12 ? 10.664 11.562 4.051 1 96.5 12 PRO B N 1
ATOM 1318 C CA . PRO B 1 12 ? 11.68 12.352 4.754 1 96.5 12 PRO B CA 1
ATOM 1319 C C . PRO B 1 12 ? 11.32 13.836 4.836 1 96.5 12 PRO B C 1
ATOM 1321 O O . PRO B 1 12 ? 10.859 14.422 3.854 1 96.5 12 PRO B O 1
ATOM 1324 N N . LEU B 1 13 ? 11.555 14.359 5.973 1 97.12 13 LEU B N 1
ATOM 1325 C CA . LEU B 1 13 ? 11.242 15.766 6.234 1 97.12 13 LEU B CA 1
ATOM 1326 C C . LEU B 1 13 ? 12.453 16.484 6.816 1 97.12 13 LEU B C 1
ATOM 1328 O O . LEU B 1 13 ? 13.281 15.875 7.492 1 97.12 13 LEU B O 1
ATOM 1332 N N . LYS B 1 14 ? 12.5 17.734 6.621 1 96.5 14 LYS B N 1
ATOM 1333 C CA . LYS B 1 14 ? 13.586 18.562 7.137 1 96.5 14 LYS B CA 1
ATOM 1334 C C . LYS B 1 14 ? 13.25 19.125 8.508 1 96.5 14 LYS B C 1
ATOM 1336 O O . LYS B 1 14 ? 14.148 19.359 9.328 1 96.5 14 LYS B O 1
ATOM 1341 N N . GLY B 1 15 ? 12.023 19.375 8.797 1 96.75 15 GLY B N 1
ATOM 1342 C CA . GLY B 1 15 ? 11.594 19.859 10.102 1 96.75 15 GLY B CA 1
ATOM 1343 C C . GLY B 1 15 ? 11.656 18.781 11.172 1 96.75 15 GLY B C 1
ATOM 1344 O O . GLY B 1 15 ? 11.641 17.594 10.867 1 96.75 15 GLY B O 1
ATOM 1345 N N . SER B 1 16 ? 11.711 19.188 12.43 1 96.44 16 SER B N 1
ATOM 1346 C CA . SER B 1 16 ? 11.82 18.234 13.531 1 96.44 16 SER B CA 1
ATOM 1347 C C . SER B 1 16 ? 10.508 17.484 13.742 1 96.44 16 SER B C 1
ATOM 1349 O O . SER B 1 16 ? 9.438 17.984 13.406 1 96.44 16 SER B O 1
ATOM 1351 N N . ALA B 1 17 ? 10.617 16.297 14.305 1 97.88 17 ALA B N 1
ATOM 1352 C CA . ALA B 1 17 ? 9.445 15.492 14.625 1 97.88 17 ALA B CA 1
ATOM 1353 C C . ALA B 1 17 ? 8.5 16.234 15.562 1 97.88 17 ALA B C 1
ATOM 1355 O O . ALA B 1 17 ? 7.281 16.188 15.391 1 97.88 17 ALA B O 1
ATOM 1356 N N . GLU B 1 18 ? 9.086 16.938 16.484 1 96.5 18 GLU B N 1
ATOM 1357 C CA . GLU B 1 18 ? 8.289 17.641 17.484 1 96.5 18 GLU B CA 1
ATOM 1358 C C . GLU B 1 18 ? 7.43 18.719 16.828 1 96.5 18 GLU B C 1
ATOM 1360 O O . GLU B 1 18 ? 6.25 18.875 17.156 1 96.5 18 GLU B O 1
ATOM 1365 N N . LYS B 1 19 ? 8.016 19.453 15.977 1 95.88 19 LYS B N 1
ATOM 1366 C CA . LYS B 1 19 ? 7.281 20.547 15.328 1 95.88 19 LYS B CA 1
ATOM 1367 C C . LYS B 1 19 ? 6.156 20 14.445 1 95.88 19 LYS B C 1
ATOM 1369 O O . LYS B 1 19 ? 5.035 20.516 14.477 1 95.88 19 LYS B O 1
ATOM 1374 N N . HIS B 1 20 ? 6.453 19 13.68 1 97.94 20 HIS B N 1
ATOM 1375 C CA . HIS B 1 20 ? 5.426 18.391 12.844 1 97.94 20 HIS B CA 1
ATOM 1376 C C . HIS B 1 20 ? 4.309 17.797 13.695 1 97.94 20 HIS B C 1
ATOM 1378 O O . HIS B 1 20 ? 3.125 18.016 13.414 1 97.94 20 HIS B O 1
ATOM 1384 N N . TYR B 1 21 ? 4.715 17.031 14.703 1 97.88 21 TYR B N 1
ATOM 1385 C CA . TYR B 1 21 ? 3.709 16.422 15.57 1 97.88 21 TYR B CA 1
ATOM 1386 C C . TYR B 1 21 ? 2.826 17.5 16.203 1 97.88 21 TYR B C 1
ATOM 1388 O O . TYR B 1 21 ? 1.603 17.359 16.25 1 97.88 21 TYR B O 1
ATOM 1396 N N . LYS B 1 22 ? 3.424 18.516 16.656 1 95.81 22 LYS B N 1
ATOM 1397 C CA . LYS B 1 22 ? 2.658 19.594 17.281 1 95.81 22 LYS B CA 1
ATOM 1398 C C . LYS B 1 22 ? 1.646 20.172 16.297 1 95.81 22 LYS B C 1
ATOM 1400 O O . LYS B 1 22 ? 0.493 20.422 16.656 1 95.81 22 LYS B O 1
ATOM 1405 N N . ARG B 1 23 ? 2.031 20.406 15.062 1 95.75 23 ARG B N 1
ATOM 1406 C CA . ARG B 1 23 ? 1.175 20.984 14.031 1 95.75 23 ARG B CA 1
ATOM 1407 C C . ARG B 1 23 ? -0.053 20.109 13.781 1 95.75 23 ARG B C 1
ATOM 1409 O O . ARG B 1 23 ? -1.173 20.625 13.695 1 95.75 23 ARG B O 1
ATOM 1416 N N . TRP B 1 24 ? 0.133 18.828 13.719 1 96.62 24 TRP B N 1
ATOM 1417 C CA . TRP B 1 24 ? -0.946 17.922 13.352 1 96.62 24 TRP B CA 1
ATOM 1418 C C . TRP B 1 24 ? -1.698 17.422 14.586 1 96.62 24 TRP B C 1
ATOM 1420 O O . TRP B 1 24 ? -2.832 16.953 14.477 1 96.62 24 TRP B O 1
ATOM 1430 N N . ARG B 1 25 ? -1.078 17.578 15.68 1 95.25 25 ARG B N 1
ATOM 1431 C CA . ARG B 1 25 ? -1.665 17.141 16.938 1 95.25 25 ARG B CA 1
ATOM 1432 C C . ARG B 1 25 ? -2.631 18.188 17.484 1 95.25 25 ARG B C 1
ATOM 1434 O O . ARG B 1 25 ? -3.764 17.859 17.859 1 95.25 25 ARG B O 1
ATOM 1441 N N . SER B 1 26 ? -2.18 19.484 17.5 1 92.88 26 SER B N 1
ATOM 1442 C CA . SER B 1 26 ? -2.949 20.438 18.297 1 92.88 26 SER B CA 1
ATOM 1443 C C . SER B 1 26 ? -3.064 21.797 17.594 1 92.88 26 SER B C 1
ATOM 1445 O O . SER B 1 26 ? -3.824 22.656 18.016 1 92.88 26 SER B O 1
ATOM 1447 N N . GLU B 1 27 ? -2.365 21.984 16.531 1 94.31 27 GLU B N 1
ATOM 1448 C CA . GLU B 1 27 ? -2.377 23.281 15.875 1 94.31 27 GLU B CA 1
ATOM 1449 C C . GLU B 1 27 ? -2.994 23.188 14.484 1 94.31 27 GLU B C 1
ATOM 1451 O O . GLU B 1 27 ? -2.559 23.875 13.555 1 94.31 27 GLU B O 1
ATOM 1456 N N . ASN B 1 28 ? -3.959 22.344 14.367 1 95.75 28 ASN B N 1
ATOM 1457 C CA . ASN B 1 28 ? -4.609 22.156 13.078 1 95.75 28 ASN B CA 1
ATOM 1458 C C . ASN B 1 28 ? -5.191 23.469 12.539 1 95.75 28 ASN B C 1
ATOM 1460 O O . ASN B 1 28 ? -5.316 23.641 11.328 1 95.75 28 ASN B O 1
ATOM 1464 N N . HIS B 1 29 ? -5.555 24.359 13.438 1 94.5 29 HIS B N 1
ATOM 1465 C CA . HIS B 1 29 ? -6.145 25.641 13.023 1 94.5 29 HIS B CA 1
ATOM 1466 C C . HIS B 1 29 ? -5.164 26.453 12.203 1 94.5 29 HIS B C 1
ATOM 1468 O O . HIS B 1 29 ? -5.566 27.375 11.484 1 94.5 29 HIS B O 1
ATOM 1474 N N . LEU B 1 30 ? -3.855 26.156 12.234 1 94.75 30 LEU B N 1
ATOM 1475 C CA . LEU B 1 30 ? -2.83 26.891 11.508 1 94.75 30 LEU B CA 1
ATOM 1476 C C . LEU B 1 30 ? -2.611 26.281 10.117 1 94.75 30 LEU B C 1
ATOM 1478 O O . LEU B 1 30 ? -1.966 26.906 9.266 1 94.75 30 LEU B O 1
ATOM 1482 N N . VAL B 1 31 ? -3.168 25.125 9.781 1 96.94 31 VAL B N 1
ATOM 1483 C CA . VAL B 1 31 ? -2.879 24.375 8.562 1 96.94 31 VAL B CA 1
ATOM 1484 C C . VAL B 1 31 ? -3.395 25.141 7.344 1 96.94 31 VAL B C 1
ATOM 1486 O O . VAL B 1 31 ? -2.684 25.281 6.348 1 96.94 31 VAL B O 1
ATOM 1489 N N . PRO B 1 32 ? -4.602 25.734 7.398 1 97.75 32 PRO B N 1
ATOM 1490 C CA . PRO B 1 32 ? -5.09 26.469 6.223 1 97.75 32 PRO B CA 1
ATOM 1491 C C . PRO B 1 32 ? -4.195 27.641 5.852 1 97.75 32 PRO B C 1
ATOM 1493 O O . PRO B 1 32 ? -4.059 27.969 4.668 1 97.75 32 PRO B O 1
ATOM 1496 N N . GLU B 1 33 ? -3.604 28.266 6.883 1 95.88 33 GLU B N 1
ATOM 1497 C CA . GLU B 1 33 ? -2.684 29.375 6.613 1 95.88 33 GLU B CA 1
ATOM 1498 C C . GLU B 1 33 ? -1.396 28.859 5.965 1 95.88 33 GLU B C 1
ATOM 1500 O O . GLU B 1 33 ? -0.829 29.531 5.098 1 95.88 33 GLU B O 1
ATOM 1505 N N . ALA B 1 34 ? -0.973 27.75 6.328 1 96.5 34 ALA B N 1
ATOM 1506 C CA . ALA B 1 34 ? 0.304 27.203 5.883 1 96.5 34 ALA B CA 1
ATOM 1507 C C . ALA B 1 34 ? 0.186 26.609 4.477 1 96.5 34 ALA B C 1
ATOM 1509 O O . ALA B 1 34 ? 1.068 26.812 3.639 1 96.5 34 ALA B O 1
ATOM 1510 N N . ILE B 1 35 ? -0.91 25.859 4.23 1 97.62 35 ILE B N 1
ATOM 1511 C CA . ILE B 1 35 ? -1.031 25.156 2.959 1 97.62 35 ILE B CA 1
ATOM 1512 C C . ILE B 1 35 ? -2.439 25.344 2.396 1 97.62 35 ILE B C 1
ATOM 1514 O O . ILE B 1 35 ? -3.086 24.375 1.987 1 97.62 35 ILE B O 1
ATOM 1518 N N . GLY B 1 36 ? -2.865 26.578 2.287 1 97.56 36 GLY B N 1
ATOM 1519 C CA . GLY B 1 36 ? -4.219 26.938 1.907 1 97.56 36 GLY B CA 1
ATOM 1520 C C . GLY B 1 36 ? -4.582 26.516 0.501 1 97.56 36 GLY B C 1
ATOM 1521 O O . GLY B 1 36 ? -5.766 26.422 0.157 1 97.56 36 GLY B O 1
ATOM 1522 N N . HIS B 1 37 ? -3.613 26.297 -0.371 1 96.81 37 HIS B N 1
ATOM 1523 C CA . HIS B 1 37 ? -3.879 25.828 -1.728 1 96.81 37 HIS B CA 1
ATOM 1524 C C . HIS B 1 37 ? -4.352 24.375 -1.729 1 96.81 37 HIS B C 1
ATOM 1526 O O . HIS B 1 37 ? -4.977 23.922 -2.689 1 96.81 37 HIS B O 1
ATOM 1532 N N . LEU B 1 38 ? -4.113 23.609 -0.614 1 97.69 38 LEU B N 1
ATOM 1533 C CA . LEU B 1 38 ? -4.574 22.219 -0.459 1 97.69 38 LEU B CA 1
ATOM 1534 C C . LEU B 1 38 ? -5.688 22.141 0.579 1 97.69 38 LEU B C 1
ATOM 1536 O O . LEU B 1 38 ? -6.684 21.438 0.369 1 97.69 38 LEU B O 1
ATOM 1540 N N . ILE B 1 39 ? -5.5 22.781 1.697 1 98.5 39 ILE B N 1
ATOM 1541 C CA . ILE B 1 39 ? -6.434 22.766 2.818 1 98.5 39 ILE B CA 1
ATOM 1542 C C . ILE B 1 39 ? -6.973 24.172 3.053 1 98.5 39 ILE B C 1
ATOM 1544 O O . ILE B 1 39 ? -6.238 25.062 3.506 1 98.5 39 ILE B O 1
ATOM 1548 N N . GLN B 1 40 ? -8.234 24.375 2.883 1 98.5 40 GLN B N 1
ATOM 1549 C CA . GLN B 1 40 ? -8.797 25.719 2.916 1 98.5 40 GLN B CA 1
ATOM 1550 C C . GLN B 1 40 ? -9.391 26.031 4.285 1 98.5 40 GLN B C 1
ATOM 1552 O O . GLN B 1 40 ? -9.562 27.203 4.641 1 98.5 40 GLN B O 1
ATOM 1557 N N . GLY B 1 41 ? -9.797 24.938 5 1 98.12 41 GLY B N 1
ATOM 1558 C CA . GLY B 1 41 ? -10.398 25.219 6.297 1 98.12 41 GLY B CA 1
ATOM 1559 C C . GLY B 1 41 ? -10.516 23.984 7.176 1 98.12 41 GLY B C 1
ATOM 1560 O O . GLY B 1 41 ? -10.562 22.859 6.672 1 98.12 41 GLY B O 1
ATOM 1561 N N . VAL B 1 42 ? -10.594 24.234 8.453 1 98.19 42 VAL B N 1
ATOM 1562 C CA . VAL B 1 42 ? -10.836 23.188 9.445 1 98.19 42 VAL B CA 1
ATOM 1563 C C . VAL B 1 42 ? -11.641 23.766 10.609 1 98.19 42 VAL B C 1
ATOM 1565 O O . VAL B 1 42 ? -11.406 24.891 11.039 1 98.19 42 VAL B O 1
ATOM 1568 N N . THR B 1 43 ? -12.617 23.016 11.039 1 97.38 43 THR B N 1
ATOM 1569 C CA . THR B 1 43 ? -13.414 23.375 12.211 1 97.38 43 THR B CA 1
ATOM 1570 C C . THR B 1 43 ? -13.594 22.188 13.141 1 97.38 43 THR B C 1
ATOM 1572 O O . THR B 1 43 ? -13.664 21.047 12.688 1 97.38 43 THR B O 1
ATOM 1575 N N . VAL B 1 44 ? -13.688 22.453 14.406 1 97.38 44 VAL B N 1
ATOM 1576 C CA . VAL B 1 44 ? -14 21.422 15.391 1 97.38 44 VAL B CA 1
ATOM 1577 C C . VAL B 1 44 ? -15.508 21.203 15.422 1 97.38 44 VAL B C 1
ATOM 1579 O O . VAL B 1 44 ? -16.281 22.141 15.586 1 97.38 44 VAL B O 1
ATOM 1582 N N . HIS B 1 45 ? -15.898 20 15.203 1 97.69 45 HIS B N 1
ATOM 1583 C CA . HIS B 1 45 ? -17.312 19.625 15.258 1 97.69 45 HIS B CA 1
ATOM 1584 C C . HIS B 1 45 ? -17.703 19.188 16.656 1 97.69 45 HIS B C 1
ATOM 1586 O O . HIS B 1 45 ? -18.781 19.547 17.156 1 97.69 45 HIS B O 1
ATOM 1592 N N . ASP B 1 46 ? -16.859 18.391 17.266 1 96.31 46 ASP B N 1
ATOM 1593 C CA . ASP B 1 46 ? -17.047 17.906 18.625 1 96.31 46 ASP B CA 1
ATOM 1594 C C . ASP B 1 46 ? -15.719 17.766 19.359 1 96.31 46 ASP B C 1
ATOM 1596 O O . ASP B 1 46 ? -14.75 17.234 18.812 1 96.31 46 ASP B O 1
ATOM 1600 N N . GLY B 1 47 ? -15.633 18.266 20.609 1 93.81 47 GLY B N 1
ATOM 1601 C CA . GLY B 1 47 ? -14.391 18.312 21.359 1 93.81 47 GLY B CA 1
ATOM 1602 C C . GLY B 1 47 ? -13.656 19.625 21.25 1 93.81 47 GLY B C 1
ATOM 1603 O O . GLY B 1 47 ? -14.281 20.688 21.125 1 93.81 47 GLY B O 1
ATOM 1604 N N . ASP B 1 48 ? -12.297 19.531 21.531 1 90.06 48 ASP B N 1
ATOM 1605 C CA . ASP B 1 48 ? -11.438 20.703 21.375 1 90.06 48 ASP B CA 1
ATOM 1606 C C . ASP B 1 48 ? -10.234 20.375 20.484 1 90.06 48 ASP B C 1
ATOM 1608 O O . ASP B 1 48 ? -10.133 19.281 19.938 1 90.06 48 ASP B O 1
ATOM 1612 N N . TRP B 1 49 ? -9.422 21.25 20.172 1 86.19 49 TRP B N 1
ATOM 1613 C CA . TRP B 1 49 ? -8.312 21.125 19.234 1 86.19 49 TRP B CA 1
ATOM 1614 C C . TRP B 1 49 ? -7.289 20.109 19.734 1 86.19 49 TRP B C 1
ATOM 1616 O O . TRP B 1 49 ? -6.613 19.453 18.938 1 86.19 49 TRP B O 1
ATOM 1626 N N . ASP B 1 50 ? -7.273 19.859 20.984 1 85.5 50 ASP B N 1
ATOM 1627 C CA . ASP B 1 50 ? -6.109 19.188 21.531 1 85.5 50 ASP B CA 1
ATOM 1628 C C . ASP B 1 50 ? -6.512 17.859 22.188 1 85.5 50 ASP B C 1
ATOM 1630 O O . ASP B 1 50 ? -5.672 17.172 22.781 1 85.5 50 ASP B O 1
ATOM 1634 N N . SER B 1 51 ? -7.773 17.531 22.078 1 88.06 51 SER B N 1
ATOM 1635 C CA . SER B 1 51 ? -8.227 16.359 22.828 1 88.06 51 SER B CA 1
ATOM 1636 C C . SER B 1 51 ? -8.32 15.133 21.922 1 88.06 51 SER B C 1
ATOM 1638 O O . SER B 1 51 ? -8.711 15.242 20.766 1 88.06 51 SER B O 1
ATOM 1640 N N . HIS B 1 52 ? -7.895 14 22.578 1 90.75 52 HIS B N 1
ATOM 1641 C CA . HIS B 1 52 ? -8.117 12.711 21.922 1 90.75 52 HIS B CA 1
ATOM 1642 C C . HIS B 1 52 ? -9.594 12.5 21.609 1 90.75 52 HIS B C 1
ATOM 1644 O O . HIS B 1 52 ? -10.461 12.805 22.422 1 90.75 52 HIS B O 1
ATOM 1650 N N . GLY B 1 53 ? -9.914 12.023 20.375 1 93.69 53 GLY B N 1
ATOM 1651 C CA . GLY B 1 53 ? -11.281 11.703 19.984 1 93.69 53 GLY B CA 1
ATOM 1652 C C . GLY B 1 53 ? -12.023 12.891 19.391 1 93.69 53 GLY B C 1
ATOM 1653 O O . GLY B 1 53 ? -13.172 12.758 18.969 1 93.69 53 GLY B O 1
ATOM 1654 N N . THR B 1 54 ? -11.375 14.094 19.375 1 96.12 54 THR B N 1
ATOM 1655 C CA . THR B 1 54 ? -11.992 15.273 18.781 1 96.12 54 THR B CA 1
ATOM 1656 C C . THR B 1 54 ? -12.43 14.992 17.344 1 96.12 54 THR B C 1
ATOM 1658 O O . THR B 1 54 ? -11.727 14.305 16.594 1 96.12 54 THR B O 1
ATOM 1661 N N . ILE B 1 55 ? -13.602 15.453 17.047 1 98.25 55 ILE B N 1
ATOM 1662 C CA . ILE B 1 55 ? -14.117 15.352 15.695 1 98.25 55 ILE B CA 1
ATOM 1663 C C . ILE B 1 55 ? -13.953 16.688 14.977 1 98.25 55 ILE B C 1
ATOM 1665 O O . ILE B 1 55 ? -14.383 17.734 15.484 1 98.25 55 ILE B O 1
ATOM 1669 N N . LYS B 1 56 ? -13.289 16.672 13.766 1 98.06 56 LYS B N 1
ATOM 1670 C CA . LYS B 1 56 ? -13.055 17.875 12.977 1 98.06 56 LYS B CA 1
ATOM 1671 C C . LYS B 1 56 ? -13.578 17.703 11.555 1 98.06 56 LYS B C 1
ATOM 1673 O O . LYS B 1 56 ? -13.773 16.578 11.086 1 98.06 56 LYS B O 1
ATOM 1678 N N . ILE B 1 57 ? -13.875 18.844 10.945 1 98.62 57 ILE B N 1
ATOM 1679 C CA . ILE B 1 57 ? -14.289 18.891 9.547 1 98.62 57 ILE B CA 1
ATOM 1680 C C . ILE B 1 57 ? -13.273 19.688 8.742 1 98.62 57 ILE B C 1
ATOM 1682 O O . ILE B 1 57 ? -12.961 20.828 9.078 1 98.62 57 ILE B O 1
ATOM 1686 N N . TRP B 1 58 ? -12.758 19.078 7.723 1 98.5 58 TRP B N 1
ATOM 1687 C CA . TRP B 1 58 ? -11.75 19.703 6.859 1 98.5 58 TRP B CA 1
ATOM 1688 C C . TRP B 1 58 ? -12.336 20.031 5.492 1 98.5 58 TRP B C 1
ATOM 1690 O O . TRP B 1 58 ? -13.062 19.219 4.906 1 98.5 58 TRP B O 1
ATOM 1700 N N . ASN B 1 59 ? -12.055 21.172 5.008 1 98.75 59 ASN B N 1
ATOM 1701 C CA . ASN B 1 59 ? -12.273 21.562 3.615 1 98.75 59 ASN B CA 1
ATOM 1702 C C . ASN B 1 59 ? -10.969 21.578 2.826 1 98.75 59 ASN B C 1
ATOM 1704 O O . ASN B 1 59 ? -10.016 22.266 3.207 1 98.75 59 ASN B O 1
ATOM 1708 N N . TYR B 1 60 ? -10.922 20.828 1.75 1 98.5 60 TYR B N 1
ATOM 1709 C CA . TYR B 1 60 ? -9.664 20.719 1.016 1 98.5 60 TYR B CA 1
ATOM 1710 C C . TYR B 1 60 ? -9.914 20.578 -0.481 1 98.5 60 TYR B C 1
ATOM 1712 O O . TYR B 1 60 ? -11.047 20.344 -0.906 1 98.5 60 TYR B O 1
ATOM 1720 N N . THR B 1 61 ? -8.891 20.828 -1.263 1 98 61 THR B N 1
ATOM 1721 C CA . THR B 1 61 ? -8.938 20.688 -2.713 1 98 61 THR B CA 1
ATOM 1722 C C . THR B 1 61 ? -8 19.578 -3.184 1 98 61 THR B C 1
ATOM 1724 O O . THR B 1 61 ? -6.801 19.609 -2.895 1 98 61 THR B O 1
ATOM 1727 N N . ARG B 1 62 ? -8.531 18.609 -3.828 1 94 62 ARG B N 1
ATOM 1728 C CA . ARG B 1 62 ? -7.762 17.516 -4.426 1 94 62 ARG B CA 1
ATOM 1729 C C . ARG B 1 62 ? -8.047 17.406 -5.922 1 94 62 ARG B C 1
ATOM 1731 O O . ARG B 1 62 ? -9.203 17.234 -6.324 1 94 62 ARG B O 1
ATOM 1738 N N . ASP B 1 63 ? -7.059 17.484 -6.699 1 90.19 63 ASP B N 1
ATOM 1739 C CA . ASP B 1 63 ? -7.188 17.422 -8.148 1 90.19 63 ASP B CA 1
ATOM 1740 C C . ASP B 1 63 ? -8.188 18.453 -8.664 1 90.19 63 ASP B C 1
ATOM 1742 O O . ASP B 1 63 ? -9.062 18.125 -9.477 1 90.19 63 ASP B O 1
ATOM 1746 N N . GLY B 1 64 ? -8.18 19.609 -8.078 1 92.06 64 GLY B N 1
ATOM 1747 C CA . GLY B 1 64 ? -8.984 20.734 -8.523 1 92.06 64 GLY B CA 1
ATOM 1748 C C . GLY B 1 64 ? -10.406 20.688 -7.996 1 92.06 64 GLY B C 1
ATOM 1749 O O . GLY B 1 64 ? -11.195 21.594 -8.266 1 92.06 64 GLY B O 1
ATOM 1750 N N . LYS B 1 65 ? -10.773 19.719 -7.262 1 95.88 65 LYS B N 1
ATOM 1751 C CA . LYS B 1 65 ? -12.125 19.594 -6.719 1 95.88 65 LYS B CA 1
ATOM 1752 C C . LYS B 1 65 ? -12.148 19.875 -5.223 1 95.88 65 LYS B C 1
ATOM 1754 O O . LYS B 1 65 ? -11.336 19.344 -4.469 1 95.88 65 LYS B O 1
ATOM 1759 N N . GLU B 1 66 ? -13.094 20.703 -4.84 1 97.75 66 GLU B N 1
ATOM 1760 C CA . GLU B 1 66 ? -13.312 20.953 -3.422 1 97.75 66 GLU B CA 1
ATOM 1761 C C . GLU B 1 66 ? -13.977 19.766 -2.742 1 97.75 66 GLU B C 1
ATOM 1763 O O . GLU B 1 66 ? -15 19.266 -3.217 1 97.75 66 GLU B O 1
ATOM 1768 N N . GLU B 1 67 ? -13.414 19.344 -1.63 1 98.38 67 GLU B N 1
ATOM 1769 C CA . GLU B 1 67 ? -13.93 18.188 -0.902 1 98.38 67 GLU B CA 1
ATOM 1770 C C . GLU B 1 67 ? -13.961 18.438 0.601 1 98.38 67 GLU B C 1
ATOM 1772 O O . GLU B 1 67 ? -13.367 19.422 1.079 1 98.38 67 GLU B O 1
ATOM 1777 N N . VAL B 1 68 ? -14.734 17.578 1.277 1 98.69 68 VAL B N 1
ATOM 1778 C CA . VAL B 1 68 ? -14.859 17.688 2.727 1 98.69 68 VAL B CA 1
ATOM 1779 C C . VAL B 1 68 ? -14.547 16.344 3.373 1 98.69 68 VAL B C 1
ATOM 1781 O O . VAL B 1 68 ? -14.82 15.289 2.791 1 98.69 68 VAL B O 1
ATOM 1784 N N . LEU B 1 69 ? -13.883 16.344 4.531 1 98.69 69 LEU B N 1
ATOM 1785 C CA . LEU B 1 69 ? -13.68 15.156 5.355 1 98.69 69 LEU B CA 1
ATOM 1786 C C . LEU B 1 69 ? -14.023 15.438 6.812 1 98.69 69 LEU B C 1
ATOM 1788 O O . LEU B 1 69 ? -13.523 16.406 7.395 1 98.69 69 LEU B O 1
ATOM 1792 N N . LYS B 1 70 ? -15.008 14.75 7.375 1 98.62 70 LYS B N 1
ATOM 1793 C CA . LYS B 1 70 ? -15.234 14.672 8.812 1 98.62 70 LYS B CA 1
ATOM 1794 C C . LYS B 1 70 ? -14.445 13.523 9.438 1 98.62 70 LYS B C 1
ATOM 1796 O O . LYS B 1 70 ? -14.57 12.375 9.008 1 98.62 70 LYS B O 1
ATOM 1801 N N . GLU B 1 71 ? -13.617 13.883 10.406 1 98.56 71 GLU B N 1
ATOM 1802 C CA . GLU B 1 71 ? -12.711 12.875 10.961 1 98.56 71 GLU B CA 1
ATOM 1803 C C . GLU B 1 71 ? -12.781 12.852 12.484 1 98.56 71 GLU B C 1
ATOM 1805 O O . GLU B 1 71 ? -13.25 13.805 13.109 1 98.56 71 GLU B O 1
ATOM 1810 N N . ARG B 1 72 ? -12.383 11.727 13.055 1 98.31 72 ARG B N 1
ATOM 1811 C CA . ARG B 1 72 ? -12.039 11.609 14.469 1 98.31 72 ARG B CA 1
ATOM 1812 C C . ARG B 1 72 ? -10.547 11.375 14.664 1 98.31 72 ARG B C 1
ATOM 1814 O O . ARG B 1 72 ? -9.961 10.516 14 1 98.31 72 ARG B O 1
ATOM 1821 N N . ILE B 1 73 ? -9.969 12.109 15.539 1 97.19 73 ILE B N 1
ATOM 1822 C CA . ILE B 1 73 ? -8.516 12.016 15.656 1 97.19 73 ILE B CA 1
ATOM 1823 C C . ILE B 1 73 ? -8.148 11.242 16.922 1 97.19 73 ILE B C 1
ATOM 1825 O O . ILE B 1 73 ? -8.844 11.344 17.938 1 97.19 73 ILE B O 1
ATOM 1829 N N . GLU B 1 74 ? -7.148 10.461 16.828 1 96.88 74 GLU B N 1
ATOM 1830 C CA . GLU B 1 74 ? -6.484 9.789 17.938 1 96.88 74 GLU B CA 1
ATOM 1831 C C . GLU B 1 74 ? -5.02 10.203 18.047 1 96.88 74 GLU B C 1
ATOM 1833 O O . GLU B 1 74 ? -4.332 10.328 17.031 1 96.88 74 GLU B O 1
ATOM 1838 N N . MET B 1 75 ? -4.598 10.43 19.297 1 96.38 75 MET B N 1
ATOM 1839 C CA . MET B 1 75 ? -3.227 10.891 19.5 1 96.38 75 MET B CA 1
ATOM 1840 C C . MET B 1 75 ? -2.418 9.859 20.281 1 96.38 75 MET B C 1
ATOM 1842 O O . MET B 1 75 ? -2.932 9.234 21.219 1 96.38 75 MET B O 1
ATOM 1846 N N . ASP B 1 76 ? -1.24 9.656 19.891 1 97.38 76 ASP B N 1
ATOM 1847 C CA . ASP B 1 76 ? -0.227 8.867 20.594 1 97.38 76 ASP B CA 1
ATOM 1848 C C . ASP B 1 76 ? 1.001 9.711 20.906 1 97.38 76 ASP B C 1
ATOM 1850 O O . ASP B 1 76 ? 1.974 9.727 20.156 1 97.38 76 ASP B O 1
ATOM 1854 N N . ASP B 1 77 ? 0.982 10.367 22.031 1 96.19 77 ASP B N 1
ATOM 1855 C CA . ASP B 1 77 ? 2.014 11.32 22.406 1 96.19 77 ASP B CA 1
ATOM 1856 C C . ASP B 1 77 ? 3.359 10.633 22.609 1 96.19 77 ASP B C 1
ATOM 1858 O O . ASP B 1 77 ? 4.41 11.211 22.328 1 96.19 77 ASP B O 1
ATOM 1862 N N . GLU B 1 78 ? 3.277 9.438 23.094 1 97.12 78 GLU B N 1
ATOM 1863 C CA . GLU B 1 78 ? 4.512 8.703 23.359 1 97.12 78 GLU B CA 1
ATOM 1864 C C . GLU B 1 78 ? 5.297 8.469 22.078 1 97.12 78 GLU B C 1
ATOM 1866 O O . GLU B 1 78 ? 6.531 8.5 22.078 1 97.12 78 GLU B O 1
ATOM 1871 N N . ASN B 1 79 ? 4.668 8.297 21 1 97.81 79 ASN B N 1
ATOM 1872 C CA . ASN B 1 79 ? 5.336 7.953 19.75 1 97.81 79 ASN B CA 1
ATOM 1873 C C . ASN B 1 79 ? 5.242 9.094 18.734 1 97.81 79 ASN B C 1
ATOM 1875 O O . ASN B 1 79 ? 5.707 8.953 17.609 1 97.81 79 ASN B O 1
ATOM 1879 N N . MET B 1 80 ? 4.656 10.172 19.062 1 98.12 80 MET B N 1
ATOM 1880 C CA . MET B 1 80 ? 4.434 11.336 18.203 1 98.12 80 MET B CA 1
ATOM 1881 C C . MET B 1 80 ? 3.701 10.93 16.922 1 98.12 80 MET B C 1
ATOM 1883 O O . MET B 1 80 ? 4.191 11.172 15.82 1 98.12 80 MET B O 1
ATOM 1887 N N . ALA B 1 81 ? 2.518 10.305 17.172 1 98.69 81 ALA B N 1
ATOM 1888 C CA . ALA B 1 81 ? 1.685 9.867 16.062 1 98.69 81 ALA B CA 1
ATOM 1889 C C . ALA B 1 81 ? 0.255 10.383 16.203 1 98.69 81 ALA B C 1
ATOM 1891 O O . ALA B 1 81 ? -0.254 10.508 17.312 1 98.69 81 ALA B O 1
ATOM 1892 N N . VAL B 1 82 ? -0.336 10.727 15.086 1 98.19 82 VAL B N 1
ATOM 1893 C CA . VAL B 1 82 ? -1.744 11.102 15 1 98.19 82 VAL B CA 1
ATOM 1894 C C . VAL B 1 82 ? -2.471 10.164 14.031 1 98.19 82 VAL B C 1
ATOM 1896 O O . VAL B 1 82 ? -1.98 9.898 12.938 1 98.19 82 VAL B O 1
ATOM 1899 N N . THR B 1 83 ? -3.572 9.602 14.445 1 98.69 83 THR B N 1
ATOM 1900 C CA . THR B 1 83 ? -4.398 8.758 13.586 1 98.69 83 THR B CA 1
ATOM 1901 C C . THR B 1 83 ? -5.711 9.461 13.242 1 98.69 83 THR B C 1
ATOM 1903 O O . THR B 1 83 ? -6.418 9.93 14.141 1 98.69 83 THR B O 1
ATOM 1906 N N . ILE B 1 84 ? -5.98 9.602 11.961 1 98.44 84 ILE B N 1
ATOM 1907 C CA . ILE B 1 84 ? -7.203 10.18 11.414 1 98.44 84 ILE B CA 1
ATOM 1908 C C . ILE B 1 84 ? -8.172 9.062 11.023 1 98.44 84 ILE B C 1
ATOM 1910 O O . ILE B 1 84 ? -7.852 8.219 10.18 1 98.44 84 ILE B O 1
ATOM 1914 N N . ASN B 1 85 ? -9.32 9.031 11.633 1 98.69 85 ASN B N 1
ATOM 1915 C CA . ASN B 1 85 ? -10.398 8.117 11.266 1 98.69 85 ASN B CA 1
ATOM 1916 C C . ASN B 1 85 ? -11.5 8.844 10.484 1 98.69 85 ASN B C 1
ATOM 1918 O O . ASN B 1 85 ? -12.172 9.727 11.023 1 98.69 85 ASN B O 1
ATOM 1922 N N . GLY B 1 86 ? -11.695 8.484 9.234 1 98.69 86 GLY B N 1
ATOM 1923 C CA . GLY B 1 86 ? -12.766 9.086 8.445 1 98.69 86 GLY B CA 1
ATOM 1924 C C . GLY B 1 86 ? -14.148 8.688 8.914 1 98.69 86 GLY B C 1
ATOM 1925 O O . GLY B 1 86 ? -14.422 7.5 9.133 1 98.69 86 GLY B O 1
ATOM 1926 N N . LEU B 1 87 ? -14.945 9.648 9.023 1 98.69 87 LEU B N 1
ATOM 1927 C CA . LEU B 1 87 ? -16.297 9.391 9.477 1 98.69 87 LEU B CA 1
ATOM 1928 C C . LEU B 1 87 ? -17.312 9.68 8.375 1 98.69 87 LEU B C 1
ATOM 1930 O O . LEU B 1 87 ? -18.328 8.992 8.258 1 98.69 87 LEU B O 1
ATOM 1934 N N . ASP B 1 88 ? -17.141 10.742 7.648 1 98.5 88 ASP B N 1
ATOM 1935 C CA . ASP B 1 88 ? -18.031 11.227 6.598 1 98.5 88 ASP B CA 1
ATOM 1936 C C . ASP B 1 88 ? -17.281 12.125 5.613 1 98.5 88 ASP B C 1
ATOM 1938 O O . ASP B 1 88 ? -16.109 12.453 5.828 1 98.5 88 ASP B O 1
ATOM 1942 N N . GLY B 1 89 ? -18.016 12.469 4.445 1 98.44 89 GLY B N 1
ATOM 1943 C CA . GLY B 1 89 ? -17.422 13.32 3.424 1 98.44 89 GLY B CA 1
ATOM 1944 C C . GLY B 1 89 ? -17.109 12.57 2.139 1 98.44 89 GLY B C 1
ATOM 1945 O O . GLY B 1 89 ? -17.516 11.422 1.968 1 98.44 89 GLY B O 1
ATOM 1946 N N . HIS B 1 90 ? -16.359 13.258 1.266 1 98.06 90 HIS B N 1
ATOM 1947 C CA . HIS B 1 90 ? -16.203 12.781 -0.106 1 98.06 90 HIS B CA 1
ATOM 1948 C C . HIS B 1 90 ? -15.43 11.477 -0.156 1 98.06 90 HIS B C 1
ATOM 1950 O O . HIS B 1 90 ? -15.789 10.555 -0.894 1 98.06 90 HIS B O 1
ATOM 1956 N N . VAL B 1 91 ? -14.336 11.336 0.669 1 97.62 91 VAL B N 1
ATOM 1957 C CA . VAL B 1 91 ? -13.539 10.109 0.674 1 97.62 91 VAL B CA 1
ATOM 1958 C C . VAL B 1 91 ? -14.391 8.938 1.168 1 97.62 91 VAL B C 1
ATOM 1960 O O . VAL B 1 91 ? -14.297 7.832 0.636 1 97.62 91 VAL B O 1
ATOM 1963 N N . MET B 1 92 ? -15.359 9.156 2.107 1 98.19 92 MET B N 1
ATOM 1964 C CA . MET B 1 92 ? -16.172 8.109 2.727 1 98.19 92 MET B CA 1
ATOM 1965 C C . MET B 1 92 ? -17.312 7.688 1.809 1 98.19 92 MET B C 1
ATOM 1967 O O . MET B 1 92 ? -17.953 6.66 2.037 1 98.19 92 MET B O 1
ATOM 1971 N N . GLU B 1 93 ? -17.531 8.469 0.77 1 97.81 93 GLU B N 1
ATOM 1972 C CA . GLU B 1 93 ? -18.516 8.055 -0.23 1 97.81 93 GLU B CA 1
ATOM 1973 C C . GLU B 1 93 ? -18 6.887 -1.063 1 97.81 93 GLU B C 1
ATOM 1975 O O . GLU B 1 93 ? -18.797 6.109 -1.607 1 97.81 93 GLU B O 1
ATOM 1980 N N . VAL B 1 94 ? -16.672 6.801 -1.113 1 97.56 94 VAL B N 1
ATOM 1981 C CA . VAL B 1 94 ? -16.109 5.789 -2.004 1 97.56 94 VAL B CA 1
ATOM 1982 C C . VAL B 1 94 ? -15.383 4.727 -1.185 1 97.56 94 VAL B C 1
ATOM 1984 O O . VAL B 1 94 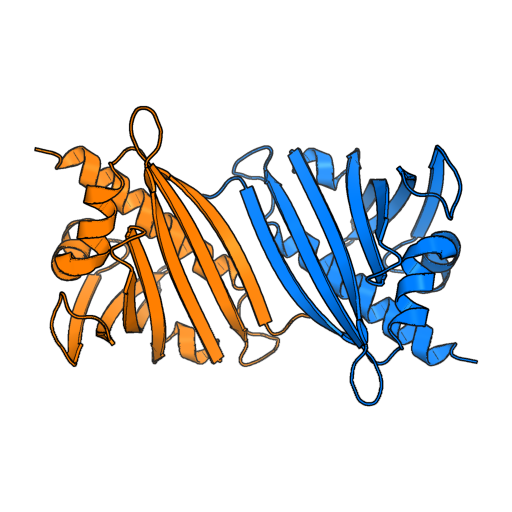? -15.125 3.623 -1.675 1 97.56 94 VAL B O 1
ATOM 1987 N N . LEU B 1 95 ? -15.016 5.051 0.09 1 98.06 95 LEU B N 1
ATOM 1988 C CA . LEU B 1 95 ? -14.375 4.098 0.99 1 98.06 95 LEU B CA 1
ATOM 1989 C C . LEU B 1 95 ? -15.25 3.826 2.205 1 98.06 95 LEU B C 1
ATOM 1991 O O . LEU B 1 95 ? -15.867 4.742 2.752 1 98.06 95 LEU B O 1
ATOM 1995 N N . LYS B 1 96 ? -15.312 2.588 2.592 1 98 96 LYS B N 1
ATOM 1996 C CA . LYS B 1 96 ? -15.977 2.186 3.828 1 98 96 LYS B CA 1
ATOM 1997 C C . LYS B 1 96 ? -15.094 2.455 5.043 1 98 96 LYS B C 1
ATOM 1999 O O . LYS B 1 96 ? -15.586 2.842 6.102 1 98 96 LYS B O 1
ATOM 2004 N N . VAL B 1 97 ? -13.812 2.162 4.844 1 98.69 97 VAL B N 1
ATOM 2005 C CA . VAL B 1 97 ? -12.805 2.381 5.879 1 98.69 97 VAL B CA 1
ATOM 2006 C C . VAL B 1 97 ? -11.711 3.303 5.344 1 98.69 97 VAL B C 1
ATOM 2008 O O . VAL B 1 97 ? -11.18 3.076 4.254 1 98.69 97 VAL B O 1
ATOM 2011 N N . TYR B 1 98 ? -11.477 4.27 5.977 1 98.75 98 TYR B N 1
ATOM 2012 C CA . TYR B 1 98 ? -10.352 5.168 5.734 1 98.75 98 TYR B CA 1
ATOM 2013 C C . TYR B 1 98 ? -9.688 5.578 7.043 1 98.75 98 TYR B C 1
ATOM 2015 O O . TYR B 1 98 ? -10.219 6.414 7.777 1 98.75 98 TYR B O 1
ATOM 2023 N N . VAL B 1 99 ? -8.477 5.027 7.371 1 98.94 99 VAL B N 1
ATOM 2024 C CA . VAL B 1 99 ? -7.699 5.332 8.57 1 98.94 99 VAL B CA 1
ATOM 2025 C C . VAL B 1 99 ? -6.254 5.645 8.18 1 98.94 99 VAL B C 1
ATOM 2027 O O . VAL B 1 99 ? -5.57 4.812 7.582 1 98.94 99 VAL B O 1
ATOM 2030 N N . THR B 1 100 ? -5.793 6.816 8.469 1 98.88 100 THR B N 1
ATOM 2031 C CA . THR B 1 100 ? -4.434 7.23 8.141 1 98.88 100 THR B CA 1
ATOM 2032 C C . THR B 1 100 ? -3.676 7.645 9.398 1 98.88 100 THR B C 1
ATOM 2034 O O . THR B 1 100 ? -4.176 8.445 10.195 1 98.88 100 THR B O 1
ATOM 2037 N N . THR B 1 101 ? -2.545 7.121 9.594 1 98.88 101 THR B N 1
ATOM 2038 C CA . THR B 1 101 ? -1.683 7.477 10.719 1 98.88 101 THR B CA 1
ATOM 2039 C C . THR B 1 101 ? -0.435 8.211 10.227 1 98.88 101 THR B C 1
ATOM 2041 O O . THR B 1 101 ? 0.256 7.734 9.328 1 98.88 101 THR B O 1
ATOM 2044 N N . LEU B 1 102 ? -0.218 9.32 10.82 1 98.81 102 LEU B N 1
ATOM 2045 C CA . LEU B 1 102 ? 1.029 10.062 10.664 1 98.81 102 LEU B CA 1
ATOM 2046 C C . LEU B 1 102 ? 1.946 9.852 11.859 1 98.81 102 LEU B C 1
ATOM 2048 O O . LEU B 1 102 ? 1.629 10.273 12.977 1 98.81 102 LEU B O 1
ATOM 2052 N N . HIS B 1 103 ? 2.998 9.18 11.672 1 98.94 103 HIS B N 1
ATOM 2053 C CA . HIS B 1 103 ? 3.969 8.883 12.719 1 98.94 103 HIS B CA 1
ATOM 2054 C C . HIS B 1 103 ? 5.293 9.594 12.453 1 98.94 103 HIS B C 1
ATOM 2056 O O . HIS B 1 103 ? 6.008 9.258 11.508 1 98.94 103 HIS B O 1
ATOM 2062 N N . PHE B 1 104 ? 5.59 10.531 13.32 1 98.69 104 PHE B N 1
ATOM 2063 C CA . PHE B 1 104 ? 6.801 11.32 13.133 1 98.69 104 PHE B CA 1
ATOM 2064 C C . PHE B 1 104 ? 7.949 10.742 13.953 1 98.69 104 PHE B C 1
ATOM 2066 O O . PHE B 1 104 ? 7.895 10.719 15.18 1 98.69 104 PHE B O 1
ATOM 2073 N N . ILE B 1 105 ? 8.984 10.344 13.258 1 98.69 105 ILE B N 1
ATOM 2074 C CA . ILE B 1 105 ? 10.133 9.672 13.867 1 98.69 105 ILE B CA 1
ATOM 2075 C C . ILE B 1 105 ? 11.375 10.539 13.719 1 98.69 105 ILE B C 1
ATOM 2077 O O . ILE B 1 105 ? 11.836 10.797 12.602 1 98.69 105 ILE B O 1
ATOM 2081 N N . PRO B 1 106 ? 11.945 10.938 14.82 1 97.88 106 PRO B N 1
ATOM 2082 C CA . PRO B 1 106 ? 13.148 11.766 14.727 1 97.88 106 PRO B CA 1
ATOM 2083 C C . PRO B 1 106 ? 14.305 11.047 14.039 1 97.88 106 PRO B C 1
ATOM 2085 O O . PRO B 1 106 ? 14.477 9.836 14.211 1 97.88 106 PRO B O 1
ATOM 2088 N N . GLU B 1 107 ? 14.984 11.781 13.281 1 94.94 107 GLU B N 1
ATOM 2089 C CA . GLU B 1 107 ? 16.234 11.273 12.727 1 94.94 107 GLU B CA 1
ATOM 2090 C C . GLU B 1 107 ? 17.422 11.656 13.609 1 94.94 107 GLU B C 1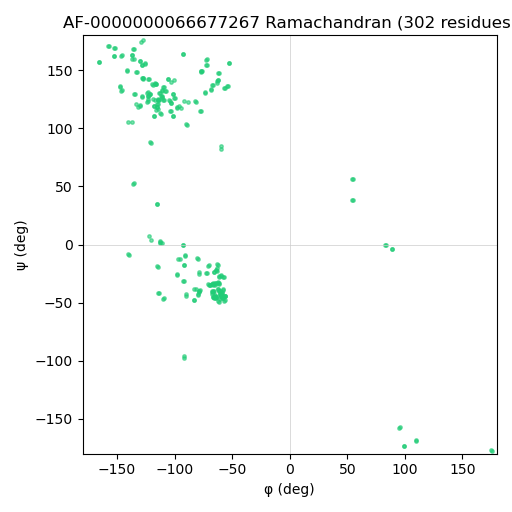
ATOM 2092 O O . GLU B 1 107 ? 17.312 12.539 14.469 1 94.94 107 GLU B O 1
ATOM 2097 N N . SER B 1 108 ? 18.609 10.922 13.367 1 88.44 108 SER B N 1
ATOM 2098 C CA . SER B 1 108 ? 19.781 11.109 14.203 1 88.44 108 SER B CA 1
ATOM 2099 C C . SER B 1 108 ? 20.344 12.523 14.07 1 88.44 108 SER B C 1
ATOM 2101 O O . SER B 1 108 ? 20.828 13.102 15.047 1 88.44 108 SER B O 1
ATOM 2103 N N . LYS B 1 109 ? 20.469 13.086 12.977 1 86.94 109 LYS B N 1
ATOM 2104 C CA . LYS B 1 109 ? 21 14.43 12.797 1 86.94 109 LYS B CA 1
ATOM 2105 C C . LYS B 1 109 ? 19.891 15.477 12.805 1 86.94 109 LYS B C 1
ATOM 2107 O O . LYS B 1 109 ? 19.219 15.672 13.828 1 86.94 109 LYS B O 1
ATOM 2112 N N . ASP B 1 110 ? 19.406 15.883 11.711 1 88.81 110 ASP B N 1
ATOM 2113 C CA . ASP B 1 110 ? 18.344 16.875 11.562 1 88.81 110 ASP B CA 1
ATOM 2114 C C . ASP B 1 110 ? 17.172 16.297 10.781 1 88.81 110 ASP B C 1
ATOM 2116 O O . ASP B 1 110 ? 17.328 15.32 10.039 1 88.81 110 ASP B O 1
ATOM 2120 N N . GLY B 1 111 ? 16.016 16.734 11.266 1 95.88 111 GLY B N 1
ATOM 2121 C CA . GLY B 1 111 ? 14.844 16.344 10.484 1 95.88 111 GLY B CA 1
ATOM 2122 C C . GLY B 1 111 ? 14.125 15.141 11.062 1 95.88 111 GLY B C 1
ATOM 2123 O O . GLY B 1 111 ? 14.297 14.812 12.242 1 95.88 111 GLY B O 1
ATOM 2124 N N . CYS B 1 112 ? 13.188 14.664 10.383 1 98.12 112 CYS B N 1
ATOM 2125 C CA . CYS B 1 112 ? 12.43 13.484 10.789 1 98.12 112 CYS B CA 1
ATOM 2126 C C . CYS B 1 112 ? 11.875 12.758 9.57 1 98.12 112 CYS B C 1
ATOM 2128 O O . CYS B 1 112 ? 12.039 13.211 8.438 1 98.12 112 CYS B O 1
ATOM 2130 N N . VAL B 1 113 ? 11.391 11.578 9.852 1 97.81 113 VAL B N 1
ATOM 2131 C CA . VAL B 1 113 ? 10.625 10.82 8.867 1 97.81 113 VAL B CA 1
ATOM 2132 C C . VAL B 1 113 ? 9.156 10.742 9.297 1 97.81 113 VAL B C 1
ATOM 2134 O O . VAL B 1 113 ? 8.859 10.453 10.453 1 97.81 113 VAL B O 1
ATOM 2137 N N . CYS B 1 114 ? 8.312 11.148 8.391 1 98.56 114 CYS B N 1
ATOM 2138 C CA . CYS B 1 114 ? 6.902 10.844 8.609 1 98.56 114 CYS B CA 1
ATOM 2139 C C . CYS B 1 114 ? 6.539 9.492 8.008 1 98.56 114 CYS B C 1
ATOM 2141 O O . CYS B 1 114 ? 6.473 9.352 6.781 1 98.56 114 CYS B O 1
ATOM 2143 N N . LYS B 1 115 ? 6.406 8.461 8.812 1 98.75 115 LYS B N 1
ATOM 2144 C CA . LYS B 1 115 ? 5.836 7.199 8.359 1 98.75 115 LYS B CA 1
ATOM 2145 C C . LYS B 1 115 ? 4.316 7.285 8.258 1 98.75 115 LYS B C 1
ATOM 2147 O O . LYS B 1 115 ? 3.631 7.461 9.266 1 98.75 115 LYS B O 1
ATOM 2152 N N . ILE B 1 116 ? 3.783 7.176 7.043 1 98.88 116 ILE B N 1
ATOM 2153 C CA . ILE B 1 116 ? 2.348 7.266 6.797 1 98.88 116 ILE B CA 1
ATOM 2154 C C . ILE B 1 116 ? 1.773 5.871 6.57 1 98.88 116 ILE B C 1
ATOM 2156 O O . ILE B 1 116 ? 2.256 5.125 5.711 1 98.88 116 ILE B O 1
ATOM 2160 N N . THR B 1 117 ? 0.837 5.5 7.359 1 98.88 117 THR B N 1
ATOM 2161 C CA . THR B 1 117 ? 0.102 4.25 7.199 1 98.88 117 THR B CA 1
ATOM 2162 C C . THR B 1 117 ? -1.362 4.523 6.867 1 98.88 117 THR B C 1
ATOM 2164 O O . THR B 1 117 ? -2.049 5.234 7.605 1 98.88 117 THR B O 1
ATOM 2167 N N . MET B 1 118 ? -1.868 3.99 5.766 1 98.81 118 MET B N 1
ATOM 2168 C CA . MET B 1 118 ? -3.271 4.113 5.383 1 98.81 118 MET B CA 1
ATOM 2169 C C . MET B 1 118 ? -3.941 2.744 5.324 1 98.81 118 MET B C 1
ATOM 2171 O O . MET B 1 118 ? -3.52 1.874 4.559 1 98.81 118 MET B O 1
ATOM 2175 N N . VAL B 1 119 ? -4.91 2.596 6.125 1 98.75 119 VAL B N 1
ATOM 2176 C CA . VAL B 1 119 ? -5.797 1.436 6.074 1 98.75 119 VAL B CA 1
ATOM 2177 C C . VAL B 1 119 ? -7.102 1.812 5.375 1 98.75 119 VAL B C 1
ATOM 2179 O O . VAL B 1 119 ? -7.715 2.83 5.703 1 98.75 119 VAL B O 1
ATOM 2182 N N . TRP B 1 120 ? -7.484 0.995 4.391 1 98.31 120 TRP B N 1
ATOM 2183 C CA . TRP B 1 120 ? -8.625 1.371 3.557 1 98.31 120 TRP B CA 1
ATOM 2184 C C . TRP B 1 120 ? -9.477 0.152 3.217 1 98.31 120 TRP B C 1
ATOM 2186 O O . TRP B 1 120 ? -8.984 -0.98 3.236 1 98.31 120 TRP B O 1
ATOM 2196 N N . GLU B 1 121 ? -10.734 0.336 3.045 1 98.19 121 GLU B N 1
ATOM 2197 C CA . GLU B 1 121 ? -11.688 -0.604 2.457 1 98.19 121 GLU B CA 1
ATOM 2198 C C . GLU B 1 121 ? -12.602 0.091 1.452 1 98.19 121 GLU B C 1
ATOM 2200 O O . GLU B 1 121 ? -13.227 1.104 1.771 1 98.19 121 GLU B O 1
ATOM 2205 N N . LYS B 1 122 ? -12.719 -0.453 0.309 1 97.25 122 LYS B N 1
ATOM 2206 C CA . LYS B 1 122 ? -13.562 0.107 -0.74 1 97.25 122 LYS B CA 1
ATOM 2207 C C . LYS B 1 122 ? -15.039 -0.186 -0.471 1 97.25 122 LYS B C 1
ATOM 2209 O O . LYS B 1 122 ? -15.375 -1.219 0.111 1 97.25 122 LYS B O 1
ATOM 2214 N N . ARG B 1 123 ? -15.875 0.796 -0.962 1 97.56 123 ARG B N 1
ATOM 2215 C CA . ARG B 1 123 ? -17.312 0.499 -0.942 1 97.56 123 ARG B CA 1
ATOM 2216 C C . ARG B 1 123 ? -17.688 -0.415 -2.102 1 97.56 123 ARG B C 1
ATOM 2218 O O . ARG B 1 123 ? -18.562 -1.271 -1.958 1 97.56 123 ARG B O 1
ATOM 2225 N N . THR B 1 124 ? -17.078 -0.135 -3.268 1 96.25 124 THR B N 1
ATOM 2226 C CA . THR B 1 124 ? -17.297 -0.93 -4.469 1 96.25 124 THR B CA 1
ATOM 2227 C C . THR B 1 124 ? -15.984 -1.233 -5.18 1 96.25 124 THR B C 1
ATOM 2229 O O . THR B 1 124 ? -14.969 -0.59 -4.914 1 96.25 124 THR B O 1
ATOM 2232 N N . GLU B 1 125 ? -15.953 -2.09 -6.102 1 92.06 125 GLU B N 1
ATOM 2233 C CA . GLU B 1 125 ? -14.758 -2.461 -6.852 1 92.06 125 GLU B CA 1
ATOM 2234 C C . GLU B 1 125 ? -14.25 -1.293 -7.695 1 92.06 125 GLU B C 1
ATOM 2236 O O . GLU B 1 125 ? -13.047 -1.187 -7.961 1 92.06 125 GLU B O 1
ATOM 2241 N N . ASP B 1 126 ? -15.164 -0.417 -7.984 1 93 126 ASP B N 1
ATOM 2242 C CA . ASP B 1 126 ? -14.828 0.68 -8.891 1 93 126 ASP B CA 1
ATOM 2243 C C . ASP B 1 126 ? -14.352 1.906 -8.109 1 93 126 ASP B C 1
ATOM 2245 O O . ASP B 1 126 ? -13.992 2.926 -8.703 1 93 126 ASP B O 1
ATOM 2249 N N . SER B 1 127 ? -14.336 1.752 -6.809 1 95.06 127 SER B N 1
ATOM 2250 C CA . SER B 1 127 ? -13.836 2.861 -6.004 1 95.06 127 SER B CA 1
ATOM 2251 C C . SER B 1 127 ? -12.375 3.154 -6.32 1 95.06 127 SER B C 1
ATOM 2253 O O . SER B 1 127 ? -11.617 2.25 -6.68 1 95.06 127 SER B O 1
ATOM 2255 N N . PRO B 1 128 ? -11.961 4.445 -6.23 1 93 128 PRO B N 1
ATOM 2256 C CA . PRO B 1 128 ? -10.562 4.812 -6.484 1 93 128 PRO B CA 1
ATOM 2257 C C . PRO B 1 128 ? -9.578 3.994 -5.656 1 93 128 PRO B C 1
ATOM 2259 O O . PRO B 1 128 ? -9.938 3.48 -4.594 1 93 128 PRO B O 1
ATOM 2262 N N . GLU B 1 129 ? -8.391 3.945 -6.199 1 91.5 129 GLU B N 1
ATOM 2263 C CA . GLU B 1 129 ? -7.316 3.242 -5.504 1 91.5 129 GLU B CA 1
ATOM 2264 C C . GLU B 1 129 ? -6.762 4.078 -4.355 1 91.5 129 GLU B C 1
ATOM 2266 O O . GLU B 1 129 ? -6.742 5.309 -4.43 1 91.5 129 GLU B O 1
ATOM 2271 N N . PRO B 1 130 ? -6.312 3.381 -3.336 1 91.94 130 PRO B N 1
ATOM 2272 C CA . PRO B 1 130 ? -5.844 4.102 -2.148 1 91.94 130 PRO B CA 1
ATOM 2273 C C . PRO B 1 130 ? -4.68 5.043 -2.453 1 91.94 130 PRO B C 1
ATOM 2275 O O . PRO B 1 130 ? -4.492 6.043 -1.753 1 91.94 130 PRO B O 1
ATOM 2278 N N . ILE B 1 131 ? -3.914 4.742 -3.477 1 93.44 131 ILE B N 1
ATOM 2279 C CA . ILE B 1 131 ? -2.732 5.527 -3.811 1 93.44 131 ILE B CA 1
ATOM 2280 C C . ILE B 1 131 ? -3.141 6.957 -4.148 1 93.44 131 ILE B C 1
ATOM 2282 O O . ILE B 1 131 ? -2.377 7.898 -3.918 1 93.44 131 ILE B O 1
ATOM 2286 N N . GLU B 1 132 ? -4.316 7.125 -4.602 1 92 132 GLU B N 1
ATOM 2287 C CA . GLU B 1 132 ? -4.801 8.461 -4.938 1 92 132 GLU B CA 1
ATOM 2288 C C . GLU B 1 132 ? -4.961 9.32 -3.689 1 92 132 GLU B C 1
ATOM 2290 O O . GLU B 1 132 ? -4.703 10.523 -3.725 1 92 132 GLU B O 1
ATOM 2295 N N . PHE B 1 133 ? -5.309 8.727 -2.684 1 95.88 133 PHE B N 1
ATOM 2296 C CA . PHE B 1 133 ? -5.484 9.43 -1.421 1 95.88 133 PHE B CA 1
ATOM 2297 C C . PHE B 1 133 ? -4.152 9.586 -0.698 1 95.88 133 PHE B C 1
ATOM 2299 O O . PHE B 1 133 ? -3.875 10.641 -0.116 1 95.88 133 PHE B O 1
ATOM 2306 N N . MET B 1 134 ? -3.361 8.555 -0.803 1 97.19 134 MET B N 1
ATOM 2307 C CA . MET B 1 134 ? -2.053 8.586 -0.156 1 97.19 134 MET B CA 1
ATOM 2308 C C . MET B 1 134 ? -1.194 9.719 -0.71 1 97.19 134 MET B C 1
ATOM 2310 O O . MET B 1 134 ? -0.552 10.445 0.049 1 97.19 134 MET B O 1
ATOM 2314 N N . LYS B 1 135 ? -1.271 9.898 -1.985 1 95 135 LYS B N 1
ATOM 2315 C CA . LYS B 1 135 ? -0.485 10.945 -2.623 1 95 135 LYS B CA 1
ATOM 2316 C C . LYS B 1 135 ? -0.882 12.328 -2.102 1 95 135 LYS B C 1
ATOM 2318 O O . LYS B 1 135 ? -0.032 13.203 -1.942 1 95 135 LYS B O 1
ATOM 2323 N N . PHE B 1 136 ? -2.121 12.508 -1.88 1 97.25 136 PHE B N 1
ATOM 2324 C CA . PHE B 1 136 ? -2.576 13.781 -1.333 1 97.25 136 PHE B CA 1
ATOM 2325 C C . PHE B 1 136 ? -2.004 14.008 0.061 1 97.25 136 PHE B C 1
ATOM 2327 O O . PHE B 1 136 ? -1.538 15.102 0.377 1 97.25 136 PHE B O 1
ATOM 2334 N N . VAL B 1 137 ? -2.049 12.977 0.925 1 97.88 137 VAL B N 1
ATOM 2335 C CA . VAL B 1 137 ? -1.519 13.078 2.281 1 97.88 137 VAL B CA 1
ATOM 2336 C C . VAL B 1 137 ? -0.024 13.391 2.229 1 97.88 137 VAL B C 1
ATOM 2338 O O . VAL B 1 137 ? 0.466 14.25 2.967 1 97.88 137 VAL B O 1
ATOM 2341 N N . GLU B 1 138 ? 0.657 12.719 1.34 1 97.31 138 GLU B N 1
ATOM 2342 C CA . GLU B 1 138 ? 2.088 12.969 1.184 1 97.31 138 GLU B CA 1
ATOM 2343 C C . GLU B 1 138 ? 2.359 14.422 0.805 1 97.31 138 GLU B C 1
ATOM 2345 O O . GLU B 1 138 ? 3.281 15.047 1.335 1 97.31 138 GLU B O 1
ATOM 2350 N N . GLN B 1 139 ? 1.57 14.875 -0.108 1 96.5 139 GLN B N 1
ATOM 2351 C CA . GLN B 1 139 ? 1.709 16.266 -0.539 1 96.5 139 GLN B CA 1
ATOM 2352 C C . GLN B 1 139 ? 1.488 17.219 0.626 1 96.5 139 GLN B C 1
ATOM 2354 O O . GLN B 1 139 ? 2.252 18.172 0.807 1 96.5 139 GLN B O 1
ATOM 2359 N N . MET B 1 140 ? 0.474 16.984 1.346 1 97.25 140 MET B N 1
ATOM 2360 C CA . MET B 1 140 ? 0.141 17.812 2.5 1 97.25 140 MET B CA 1
ATOM 2361 C C . MET B 1 140 ? 1.306 17.875 3.482 1 97.25 140 MET B C 1
ATOM 2363 O O . MET B 1 140 ? 1.697 18.953 3.922 1 97.25 140 MET B O 1
ATOM 2367 N N . ILE B 1 141 ? 1.858 16.734 3.795 1 97.56 141 ILE B N 1
ATOM 2368 C CA . ILE B 1 141 ? 2.934 16.656 4.777 1 97.56 141 ILE B CA 1
ATOM 2369 C C . ILE B 1 141 ? 4.18 17.359 4.246 1 97.56 141 ILE B C 1
ATOM 2371 O O . ILE B 1 141 ? 4.855 18.078 4.98 1 97.56 141 ILE B O 1
ATOM 2375 N N . ALA B 1 142 ? 4.438 17.172 2.992 1 96.44 142 ALA B N 1
ATOM 2376 C CA . ALA B 1 142 ? 5.617 17.781 2.381 1 96.44 142 ALA B CA 1
ATOM 2377 C C . ALA B 1 142 ? 5.504 19.297 2.359 1 96.44 142 ALA B C 1
ATOM 2379 O O . ALA B 1 142 ? 6.469 20 2.668 1 96.44 142 ALA B O 1
ATOM 2380 N N . HIS B 1 143 ? 4.359 19.766 1.981 1 96.94 143 HIS B N 1
ATOM 2381 C CA . HIS B 1 143 ? 4.168 21.219 1.915 1 96.94 143 HIS B CA 1
ATOM 2382 C C . HIS B 1 143 ? 4.148 21.828 3.309 1 96.94 143 HIS B C 1
ATOM 2384 O O . HIS B 1 143 ? 4.605 22.969 3.498 1 96.94 143 HIS B O 1
ATOM 2390 N N . MET B 1 144 ? 3.621 21.125 4.258 1 97.44 144 MET B N 1
ATOM 2391 C CA . MET B 1 144 ? 3.699 21.594 5.641 1 97.44 144 MET B CA 1
ATOM 2392 C C . MET B 1 144 ? 5.148 21.719 6.09 1 97.44 144 MET B C 1
ATOM 2394 O O . MET B 1 144 ? 5.504 22.672 6.789 1 97.44 144 MET B O 1
ATOM 2398 N N . ASP B 1 145 ? 5.957 20.781 5.695 1 97.12 145 ASP B N 1
ATOM 2399 C CA . ASP B 1 145 ? 7.379 20.828 6.02 1 97.12 145 ASP B CA 1
ATOM 2400 C C . ASP B 1 145 ? 8.023 22.109 5.5 1 97.12 145 ASP B C 1
ATOM 2402 O O . ASP B 1 145 ? 8.773 22.766 6.219 1 97.12 145 ASP B O 1
ATOM 2406 N N . ASP B 1 146 ? 7.719 22.453 4.25 1 96.62 146 ASP B N 1
ATOM 2407 C CA . ASP B 1 146 ? 8.234 23.688 3.664 1 96.62 146 ASP B CA 1
ATOM 2408 C C . ASP B 1 146 ? 7.859 24.891 4.516 1 96.62 146 ASP B C 1
ATOM 2410 O O . ASP B 1 146 ? 8.688 25.781 4.742 1 96.62 146 ASP B O 1
ATOM 2414 N N . HIS B 1 147 ? 6.664 24.891 4.914 1 96.81 147 HIS B N 1
ATOM 2415 C CA . HIS B 1 147 ? 6.168 26.016 5.711 1 96.81 147 HIS B CA 1
ATOM 2416 C C . HIS B 1 147 ? 6.863 26.062 7.07 1 96.81 147 HIS B C 1
ATOM 2418 O O . HIS B 1 147 ? 7.23 27.156 7.531 1 96.81 147 HIS B O 1
ATOM 2424 N N . ILE B 1 148 ? 6.965 24.906 7.668 1 94.5 148 ILE B N 1
ATOM 2425 C CA . ILE B 1 148 ? 7.605 24.828 8.977 1 94.5 148 ILE B CA 1
ATOM 2426 C C . ILE B 1 148 ? 9.039 25.344 8.883 1 94.5 148 ILE B C 1
ATOM 2428 O O . ILE B 1 148 ? 9.492 26.094 9.758 1 94.5 148 ILE B O 1
ATOM 2432 N N . LEU B 1 149 ? 9.703 25 7.879 1 93.88 149 LEU B N 1
ATOM 2433 C CA . LEU B 1 149 ? 11.086 25.422 7.676 1 93.88 149 LEU B CA 1
ATOM 2434 C C . LEU B 1 149 ? 11.18 26.922 7.445 1 93.88 149 LEU B C 1
ATOM 2436 O O . LEU B 1 149 ? 12.172 27.547 7.832 1 93.88 149 LEU B O 1
ATOM 2440 N N . GLN B 1 150 ? 10.203 27.469 6.832 1 92.38 150 GLN B N 1
ATOM 2441 C CA . GLN B 1 150 ? 10.203 28.891 6.512 1 92.38 150 GLN B CA 1
ATOM 2442 C C . GLN B 1 150 ? 9.828 29.734 7.727 1 92.38 150 GLN B C 1
ATOM 2444 O O . GLN B 1 150 ? 10.133 30.922 7.781 1 92.38 150 GLN B O 1
ATOM 2449 N N . ASN B 1 151 ? 9.094 29.188 8.672 1 83.31 151 ASN B N 1
ATOM 2450 C CA . ASN B 1 151 ? 8.609 29.938 9.828 1 83.31 151 ASN B CA 1
ATOM 2451 C C . ASN B 1 151 ? 9.289 29.484 11.117 1 83.31 151 ASN B C 1
ATOM 2453 O O . ASN B 1 151 ? 8.773 29.703 12.211 1 83.31 151 ASN B O 1
ATOM 245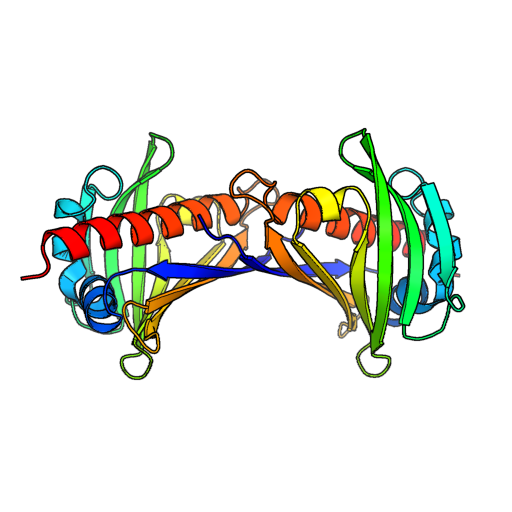7 N N . GLN B 1 152 ? 10.234 28.516 11.047 1 67.44 152 GLN B N 1
ATOM 2458 C CA . GLN B 1 152 ? 11.016 28.094 12.203 1 67.44 152 GLN B CA 1
ATOM 2459 C C . GLN B 1 152 ? 11.82 29.266 12.773 1 67.44 152 GLN B C 1
ATOM 2461 O O . GLN B 1 152 ? 12.508 29.969 12.039 1 67.44 152 GLN B O 1
ATOM 2466 N N . GLU B 1 153 ? 11.078 30.062 13.664 1 47.03 153 GLU B N 1
ATOM 2467 C CA . GLU B 1 153 ? 11.852 30.922 14.562 1 47.03 153 GLU B CA 1
ATOM 2468 C C . GLU B 1 153 ? 12.648 30.094 15.57 1 47.03 153 GLU B C 1
ATOM 2470 O O . GLU B 1 153 ? 12.234 28.984 15.93 1 47.03 153 GLU B O 1
#

Secondary structure (DSSP, 8-state):
--SEEEEEEEEEESS-HHHHHHHHHT-GGGHHHHSTTTEEEEEEEES-TTSTT-EEEEEEEETTEEEEEEEEEEEETTTTEEEEEEEEEHHHHHEEEEEEEEEEEE-SSS-EEEEEEEEEEESSTTSPPHHHHHHHHHHHHHHHHHHHHHS--/--SEEEEEEEEEESS-HHHHHHHHHT-GGGHHHHSTTTEEEEEEEES-TTSTT-EEEEEEEETTEEEEEEEEEEEETTTTEEEEEEEEEHHHHHEEEEEEEEEEEE-SSS-EEEEEEEEEEESSTTSPPHHHHHHHHHHHHHHHHHHHHHS--

Foldseek 3Di:
DDQWDKDKDKDWFQAFLVVLLCCQQQVVQCLCVQCVQFWVGKDFPADHRHDQQTWMKTWGAAPRDIKIWIWTWGDDPVQSKIKTWTDDIDLCVFWVTWIKMWTWAGDPPGTTMTIIMIITGTPDPPRDDVVSVVVSVSVSSHSSSVSCVVPVD/DDQWDKDKDKDWFQAFLVVLLCCQQQVVQCLCVQCVQFWVGKDFPADHRHDQQTWMKTWGDAPRDIKIWIWTWGDDPVQSKIKTWTDDIDLCVFWVTWIKMWTWAGDPPGTTMTIIMIITGTPDPPRDDCVSVVVSVSVSSHSSSVSCVVPVD

Solvent-accessible surface area (backbone atoms only — not comparable to full-atom values): 15699 Å² total; per-residue (Å²): 125,64,51,38,38,37,42,34,36,49,38,82,41,71,41,44,25,65,59,53,35,46,39,72,53,49,38,54,80,52,44,29,78,62,40,42,87,42,30,64,40,66,45,76,76,41,80,53,67,71,44,74,63,18,25,34,39,37,34,31,44,58,95,88,39,80,43,40,41,31,31,34,35,42,70,38,78,92,63,33,28,37,33,42,35,60,72,38,45,58,66,47,73,37,21,73,38,47,34,40,31,46,31,33,40,70,42,93,77,78,13,15,32,38,40,37,39,36,38,40,23,45,66,48,89,84,34,79,61,67,64,66,54,49,52,50,52,48,48,52,54,52,49,46,33,56,40,48,62,73,62,64,124,126,64,52,38,39,40,41,34,34,49,40,82,41,72,41,45,26,66,61,53,33,45,39,71,53,48,39,53,81,52,45,29,77,60,39,42,87,42,30,63,40,67,45,76,75,43,79,53,68,71,43,75,62,17,25,36,38,36,32,31,43,58,95,86,38,82,43,41,40,31,31,34,34,40,70,38,78,91,61,33,30,38,34,43,34,61,73,38,45,58,67,48,73,37,23,73,37,48,35,39,32,47,31,31,40,69,43,94,78,76,13,15,31,38,39,38,39,37,38,39,24,45,65,49,92,83,34,81,61,68,65,66,55,49,50,50,53,48,47,53,54,53,49,47,34,55,41,48,60,73,64,65,122

pLDDT: mean 95.72, std 5.64, range [47.03, 98.94]